Protein AF-A0A846T6T4-F1 (afdb_monomer_lite)

Sequence (245 aa):
MKTLHVELGDRRYPLYIGPGLLGHAELLRPHIPGRQVMIVSNTTVAPLYLDRARAALTGLRCEAVILPDGERYKTLDTLNDMFTALLNHRFDRNCTLIALGGGVIGDMAGFAAACYQRGVHFIQLPTTLLAQVDSSVGGKTAVNHPLGKNMIGAFYQPRCVVADTDTLDTLPDRELSAGLAEVIYPAENGETSRNVLAHLDEWVLQQAPDVVHLNCGLHDLKREFDSGSVAVPVDEYQANVRRIL

Structure (mmCIF, N/CA/C/O backbone):
data_AF-A0A846T6T4-F1
#
_entry.id   AF-A0A846T6T4-F1
#
loop_
_atom_site.group_PDB
_atom_site.id
_atom_site.type_symbol
_atom_site.label_atom_id
_atom_site.label_alt_id
_atom_site.label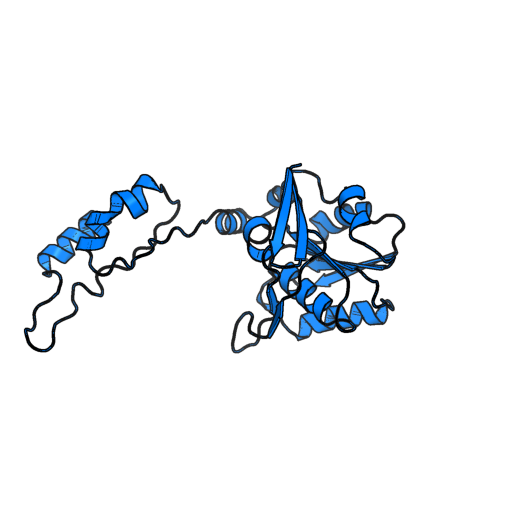_comp_id
_atom_site.label_asym_id
_atom_site.label_entity_id
_atom_site.label_seq_id
_atom_site.pdbx_PDB_ins_code
_atom_site.Cartn_x
_atom_site.Cartn_y
_atom_site.Cartn_z
_atom_site.occupancy
_atom_site.B_iso_or_equiv
_atom_site.auth_seq_id
_atom_site.auth_comp_id
_atom_site.auth_asym_id
_atom_site.auth_atom_id
_atom_site.pdbx_PDB_model_num
ATOM 1 N N . MET A 1 1 ? 12.094 8.197 14.415 1.00 88.19 1 MET A N 1
ATOM 2 C CA . MET A 1 1 ? 10.981 8.564 13.517 1.00 88.19 1 MET A CA 1
ATOM 3 C C . MET A 1 1 ? 11.274 9.914 12.872 1.00 88.19 1 MET A C 1
ATOM 5 O O . MET A 1 1 ? 11.601 10.852 13.589 1.00 88.19 1 MET A O 1
ATOM 9 N N . LYS A 1 2 ? 11.185 10.004 11.543 1.00 87.75 2 LYS A N 1
ATOM 10 C CA . LYS A 1 2 ? 11.184 11.244 10.755 1.00 87.75 2 LYS A CA 1
ATOM 11 C C . LYS A 1 2 ? 9.777 11.468 10.193 1.00 87.75 2 LYS A C 1
ATOM 13 O O . LYS A 1 2 ? 9.079 10.497 9.914 1.00 87.75 2 LYS A O 1
ATOM 18 N N . THR A 1 3 ? 9.390 12.724 9.998 1.00 91.19 3 THR A N 1
ATOM 19 C CA . THR A 1 3 ? 8.114 13.084 9.365 1.00 91.19 3 THR A CA 1
ATOM 20 C C . THR A 1 3 ? 8.390 13.979 8.170 1.00 91.19 3 THR A C 1
ATOM 22 O O . THR A 1 3 ? 8.975 15.050 8.323 1.00 91.19 3 THR A O 1
ATOM 25 N N . LEU A 1 4 ? 7.953 13.547 6.993 1.00 88.00 4 LEU A N 1
ATOM 26 C CA . LEU A 1 4 ? 7.925 14.346 5.774 1.00 88.00 4 LEU A CA 1
ATOM 27 C C . LEU A 1 4 ? 6.484 14.767 5.489 1.00 88.00 4 LEU A C 1
ATOM 29 O O . LEU A 1 4 ? 5.539 14.117 5.934 1.00 88.00 4 LEU A O 1
ATOM 33 N N . HIS A 1 5 ? 6.305 15.859 4.757 1.00 87.88 5 HIS A N 1
ATOM 34 C CA . HIS A 1 5 ? 4.995 16.247 4.248 1.00 87.88 5 HIS A CA 1
ATOM 35 C C . HIS A 1 5 ? 5.033 16.170 2.735 1.00 87.88 5 HIS A C 1
ATOM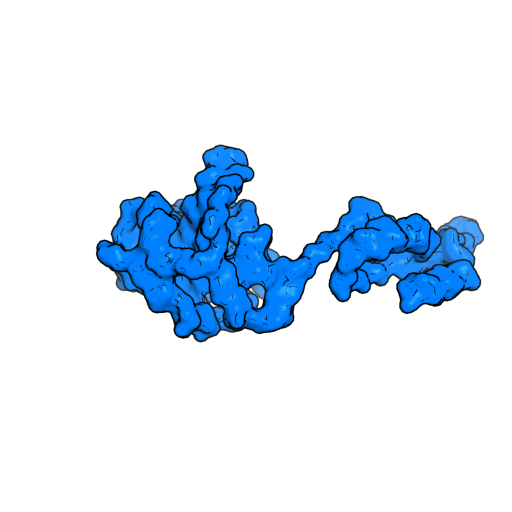 37 O O . HIS A 1 5 ? 5.875 16.804 2.106 1.00 87.88 5 HIS A O 1
ATOM 43 N N . VAL A 1 6 ? 4.129 15.377 2.174 1.00 85.56 6 VAL A N 1
ATOM 44 C CA . VAL A 1 6 ? 3.952 15.290 0.731 1.00 85.56 6 VAL A CA 1
ATOM 45 C C . VAL A 1 6 ? 2.989 16.396 0.325 1.00 85.56 6 VAL A C 1
ATOM 47 O O . VAL A 1 6 ? 1.880 16.475 0.858 1.00 85.56 6 VAL A O 1
ATOM 50 N N . GLU A 1 7 ? 3.426 17.253 -0.593 1.00 86.62 7 GLU A N 1
ATOM 51 C CA . GLU A 1 7 ? 2.650 18.373 -1.124 1.00 86.62 7 GLU A CA 1
ATOM 52 C C . GLU A 1 7 ? 2.301 18.084 -2.588 1.00 86.62 7 GLU A C 1
ATOM 54 O O . GLU A 1 7 ? 3.176 17.997 -3.446 1.00 86.62 7 GLU A O 1
ATOM 59 N N . LEU A 1 8 ? 1.011 17.885 -2.872 1.00 80.50 8 LEU A N 1
ATOM 60 C CA . LEU A 1 8 ? 0.491 17.590 -4.209 1.00 80.50 8 LEU A CA 1
ATOM 61 C C . LEU A 1 8 ? -0.637 18.574 -4.522 1.00 80.50 8 LEU A C 1
ATOM 63 O O . LEU A 1 8 ? -1.820 18.284 -4.312 1.00 80.50 8 LEU A O 1
ATOM 67 N N . GLY A 1 9 ? -0.251 19.764 -4.988 1.00 79.88 9 GLY A N 1
ATOM 68 C CA . GLY A 1 9 ? -1.173 20.883 -5.188 1.00 79.88 9 GLY A CA 1
ATOM 69 C C . GLY A 1 9 ? -1.853 21.269 -3.873 1.00 79.88 9 GLY A C 1
ATOM 70 O O . GLY A 1 9 ? -1.183 21.522 -2.877 1.00 79.88 9 GLY A O 1
ATOM 71 N N . ASP A 1 10 ? -3.186 21.244 -3.849 1.00 77.88 10 ASP A N 1
ATOM 72 C CA . ASP A 1 10 ? -3.981 21.641 -2.676 1.00 77.88 10 ASP A CA 1
ATOM 73 C C . ASP A 1 10 ? -4.051 20.570 -1.571 1.00 77.88 10 ASP A C 1
ATOM 75 O O . ASP A 1 10 ? -4.663 20.789 -0.522 1.00 77.88 10 ASP A O 1
ATOM 79 N N . ARG A 1 11 ? -3.481 19.375 -1.791 1.00 80.88 11 ARG A N 1
ATOM 80 C CA . ARG A 1 11 ? -3.517 18.274 -0.819 1.00 80.88 11 ARG A CA 1
ATOM 81 C C . ARG A 1 11 ? -2.152 18.074 -0.176 1.00 80.88 11 ARG A C 1
ATOM 83 O O . ARG A 1 11 ? -1.141 17.935 -0.858 1.00 80.88 11 ARG A O 1
ATOM 90 N N . ARG A 1 12 ? -2.162 17.987 1.155 1.00 90.75 12 ARG A N 1
ATOM 91 C CA . ARG A 1 12 ? -0.992 17.717 1.989 1.00 90.75 12 ARG A CA 1
ATOM 92 C C . ARG A 1 12 ? -1.282 16.567 2.942 1.00 90.75 12 ARG A C 1
ATOM 94 O O . ARG A 1 12 ? -2.314 16.579 3.614 1.00 90.75 12 ARG A O 1
ATOM 101 N N . TYR A 1 13 ? -0.362 15.614 3.039 1.00 93.38 13 TYR A N 1
ATOM 102 C CA . TYR A 1 13 ? -0.432 14.533 4.023 1.00 93.38 13 TYR A CA 1
ATOM 103 C C . TYR A 1 13 ? 0.951 14.216 4.610 1.00 93.38 13 TYR A C 1
ATOM 105 O O . TYR A 1 13 ? 1.968 14.427 3.943 1.00 93.38 13 TYR A O 1
ATOM 113 N N . PRO A 1 14 ? 1.023 13.748 5.869 1.00 95.25 14 PRO A N 1
ATOM 114 C CA . PRO A 1 14 ? 2.276 13.335 6.476 1.00 95.25 14 PRO A CA 1
ATOM 115 C C . PRO A 1 14 ? 2.690 11.928 6.027 1.00 95.25 14 PRO A C 1
ATOM 117 O O . PRO A 1 14 ? 1.864 11.016 5.922 1.00 95.25 14 PRO A O 1
ATOM 120 N N . LEU A 1 15 ? 3.993 11.768 5.829 1.00 93.19 15 LEU A N 1
ATOM 121 C CA . LEU A 1 15 ? 4.700 10.506 5.667 1.00 93.19 15 LEU A CA 1
ATOM 122 C C . LEU A 1 15 ? 5.598 10.312 6.896 1.00 93.19 15 LEU A C 1
ATOM 124 O O . LEU A 1 15 ? 6.556 11.060 7.101 1.00 93.19 15 LEU A O 1
ATOM 128 N N . TYR A 1 16 ? 5.266 9.330 7.727 1.00 95.00 16 TYR A N 1
ATOM 129 C CA . TYR A 1 16 ? 6.039 8.958 8.910 1.00 95.00 16 TYR A CA 1
ATOM 130 C C . TYR A 1 16 ? 6.990 7.817 8.555 1.00 95.00 16 TYR A C 1
ATOM 132 O O . TYR A 1 16 ? 6.549 6.816 8.001 1.00 95.00 16 TYR A O 1
ATOM 140 N N . ILE A 1 17 ? 8.278 7.963 8.870 1.00 90.19 17 ILE A N 1
ATOM 141 C CA . ILE A 1 17 ? 9.327 7.000 8.505 1.00 90.19 17 ILE A CA 1
ATOM 142 C C . ILE A 1 17 ? 10.150 6.637 9.738 1.00 90.19 17 ILE A C 1
ATOM 144 O O . ILE A 1 17 ? 10.624 7.513 10.473 1.00 90.19 17 ILE A O 1
ATOM 148 N N . GLY A 1 18 ? 10.368 5.349 9.966 1.00 89.00 18 GLY A N 1
ATOM 149 C CA . GLY A 1 18 ? 11.262 4.859 11.011 1.00 89.00 18 GLY A CA 1
ATOM 150 C C . GLY A 1 18 ? 10.883 3.471 11.511 1.00 89.00 18 GLY A C 1
ATOM 151 O O . GLY A 1 18 ? 9.916 2.905 11.019 1.00 89.00 18 GLY A O 1
ATOM 152 N N . PRO A 1 19 ? 11.624 2.939 12.489 1.00 93.69 19 PRO A N 1
ATOM 153 C CA . PRO A 1 19 ? 11.383 1.603 13.023 1.00 93.69 19 PRO A CA 1
ATOM 154 C C . PRO A 1 19 ? 10.205 1.575 14.005 1.00 93.69 19 PRO A C 1
ATOM 156 O O . PRO A 1 19 ? 9.949 2.563 14.705 1.00 93.69 19 PRO A O 1
ATOM 159 N N . GLY A 1 20 ? 9.519 0.435 14.069 1.00 94.19 20 GLY A N 1
ATOM 160 C CA . GLY A 1 20 ? 8.515 0.073 15.068 1.00 94.19 20 GLY A CA 1
ATOM 161 C C . GLY A 1 20 ? 7.151 0.755 14.945 1.00 94.19 20 GLY A C 1
ATOM 162 O O . GLY A 1 20 ? 6.342 0.628 15.858 1.00 94.19 20 GLY A O 1
ATOM 163 N N . LEU A 1 21 ? 6.865 1.479 13.861 1.00 95.25 21 LEU A N 1
ATOM 164 C CA . LEU A 1 21 ? 5.730 2.408 13.773 1.00 95.25 21 LEU A CA 1
ATOM 165 C C . LEU A 1 21 ? 4.332 1.769 13.659 1.00 95.25 21 LEU A C 1
ATOM 167 O O . LEU A 1 21 ? 3.356 2.420 14.033 1.00 95.25 21 LEU A O 1
ATOM 171 N N . LEU A 1 22 ? 4.182 0.533 13.165 1.00 94.12 22 LEU A N 1
ATOM 172 C CA . LEU A 1 22 ? 2.853 -0.047 12.875 1.00 94.12 22 LEU A CA 1
ATOM 173 C C . LEU A 1 22 ? 1.914 -0.128 14.094 1.00 94.12 22 LEU A C 1
ATOM 175 O O . LEU A 1 22 ? 0.696 -0.088 13.929 1.00 94.12 22 LEU A O 1
ATOM 179 N N . GLY A 1 23 ? 2.465 -0.253 15.305 1.00 90.62 23 GLY A N 1
ATOM 180 C CA . GLY A 1 23 ? 1.703 -0.379 16.555 1.00 90.62 23 GLY A CA 1
ATOM 181 C C . GLY A 1 23 ? 1.302 0.948 17.211 1.00 90.62 23 GLY A C 1
ATOM 182 O O . GLY A 1 23 ? 0.641 0.940 18.249 1.00 90.62 23 GLY A O 1
ATOM 183 N N . HIS A 1 24 ? 1.688 2.085 16.632 1.00 94.56 24 HIS A N 1
ATOM 184 C CA . HIS A 1 24 ? 1.547 3.400 17.254 1.00 94.56 24 HIS A CA 1
ATOM 185 C C . HIS A 1 24 ? 0.193 4.046 16.933 1.00 94.56 24 HIS A C 1
ATOM 187 O O . HIS A 1 24 ? -0.019 4.634 15.867 1.00 94.56 24 HIS A O 1
ATOM 193 N N . ALA A 1 25 ? -0.744 3.958 17.880 1.00 94.19 25 ALA A N 1
ATOM 194 C CA . ALA A 1 25 ? -2.094 4.507 17.742 1.00 94.19 25 ALA A CA 1
ATOM 195 C C . ALA A 1 25 ? -2.100 6.022 17.471 1.00 94.19 25 ALA A C 1
ATOM 197 O O . ALA A 1 25 ? -2.944 6.520 16.725 1.00 94.19 25 ALA A O 1
ATOM 198 N N . GLU A 1 26 ? -1.146 6.758 18.035 1.00 95.00 26 GLU A N 1
ATOM 199 C CA . GLU A 1 26 ? -0.975 8.198 17.860 1.00 95.00 26 GLU A CA 1
ATOM 200 C C . GLU A 1 26 ? -0.645 8.603 16.417 1.00 95.00 26 GLU A C 1
ATOM 202 O O . GLU A 1 26 ? -0.944 9.732 16.028 1.00 95.00 26 GLU A O 1
ATOM 207 N N . LEU A 1 27 ? -0.093 7.689 15.608 1.00 94.88 27 LEU A N 1
ATOM 208 C CA . LEU A 1 27 ? 0.205 7.939 14.195 1.00 94.88 27 LEU A CA 1
ATOM 209 C C . LEU A 1 27 ? -1.000 7.698 13.290 1.00 94.88 27 LEU A C 1
ATOM 211 O O . LEU A 1 27 ? -1.108 8.350 12.257 1.00 94.88 27 LEU A O 1
ATOM 215 N N . LEU A 1 28 ? -1.910 6.789 13.656 1.00 96.06 28 LEU A N 1
ATOM 216 C CA . LEU A 1 28 ? -3.072 6.438 12.827 1.00 96.06 28 LEU A CA 1
ATOM 217 C C . LEU A 1 28 ? -4.335 7.190 13.237 1.00 96.06 28 LEU A C 1
ATOM 219 O O . LEU A 1 28 ? -5.074 7.690 12.388 1.00 96.06 28 LEU A O 1
ATOM 223 N N . ARG A 1 29 ? -4.598 7.296 14.543 1.00 95.56 29 ARG A N 1
ATOM 224 C CA . ARG A 1 29 ? -5.858 7.820 15.082 1.00 95.56 29 ARG A CA 1
ATOM 225 C C . ARG A 1 29 ? -6.228 9.222 14.578 1.00 95.56 29 ARG A C 1
ATOM 227 O O . ARG A 1 29 ? -7.416 9.395 14.280 1.00 95.56 29 ARG A O 1
ATOM 234 N N . PRO A 1 30 ? -5.298 10.197 14.445 1.00 96.50 30 PRO A N 1
ATOM 235 C CA . PRO A 1 30 ? -5.616 11.532 13.922 1.00 96.50 30 PRO A CA 1
ATOM 236 C C . PRO A 1 30 ? -6.135 11.518 12.478 1.00 96.50 30 PRO A C 1
ATOM 238 O O . PRO A 1 30 ? -6.854 12.426 12.063 1.00 96.50 30 PRO A O 1
ATOM 241 N N . HIS A 1 31 ? -5.805 10.470 11.721 1.00 96.81 31 HIS A N 1
ATOM 242 C CA . HIS A 1 31 ? -6.154 10.318 10.309 1.00 96.81 31 HIS A CA 1
ATOM 243 C C . HIS A 1 31 ? -7.385 9.434 10.083 1.00 96.81 31 HIS A C 1
ATOM 245 O O . HIS A 1 31 ? -7.743 9.176 8.937 1.00 96.81 31 HIS A O 1
ATOM 251 N N . ILE A 1 32 ? -8.069 9.015 11.156 1.00 97.75 32 ILE A N 1
ATOM 252 C CA . ILE A 1 32 ? -9.285 8.187 11.120 1.00 97.75 32 ILE A CA 1
ATOM 253 C C . ILE A 1 32 ? -10.460 8.992 11.708 1.00 97.75 32 ILE A C 1
ATOM 255 O O . ILE A 1 32 ? -10.673 8.982 12.921 1.00 97.75 32 ILE A O 1
ATOM 259 N N . PRO A 1 33 ? -11.249 9.714 10.892 1.00 95.38 33 PRO A N 1
ATOM 260 C CA . PRO A 1 33 ? -12.374 10.507 11.400 1.00 95.38 33 PRO A CA 1
ATOM 261 C C . PRO A 1 33 ? -13.519 9.661 11.966 1.00 95.38 33 PRO A C 1
ATOM 263 O O . PRO A 1 33 ? -14.164 10.059 12.934 1.00 95.38 33 PRO A O 1
ATOM 266 N N . GLY A 1 34 ? -13.786 8.505 11.350 1.00 95.38 34 GLY A N 1
ATOM 267 C CA . GLY A 1 34 ? -14.864 7.599 11.736 1.00 95.38 34 GLY A CA 1
ATOM 268 C C . GLY A 1 34 ? -14.484 6.608 12.837 1.00 95.38 34 GLY A C 1
ATOM 269 O O . GLY A 1 34 ? -13.473 6.739 13.526 1.00 95.38 34 GLY A O 1
ATOM 270 N N . ARG A 1 35 ? -15.327 5.582 13.003 1.00 97.25 35 ARG A N 1
ATOM 271 C CA . ARG A 1 35 ? -15.104 4.475 13.955 1.00 97.25 35 ARG A CA 1
ATOM 272 C C . ARG A 1 35 ? -14.861 3.123 13.290 1.00 97.25 35 ARG A C 1
ATOM 274 O O . ARG A 1 35 ? -14.553 2.168 13.995 1.00 97.25 35 ARG A O 1
ATOM 281 N N . GLN A 1 36 ? -15.056 3.033 11.978 1.00 98.50 36 GLN A N 1
ATOM 282 C CA . GLN A 1 36 ? -14.982 1.795 11.208 1.00 98.50 36 GLN A CA 1
ATOM 283 C C . GLN A 1 36 ? -13.700 1.785 10.382 1.00 98.50 36 GLN A C 1
ATOM 285 O O . GLN A 1 36 ? -13.450 2.718 9.614 1.00 98.50 36 GLN A O 1
ATOM 290 N N . VAL A 1 37 ? -12.901 0.737 10.547 1.00 98.69 37 VAL A N 1
ATOM 291 C CA . VAL A 1 37 ? -11.625 0.560 9.858 1.00 98.69 37 VAL A CA 1
ATOM 292 C C . VAL A 1 37 ? -11.587 -0.812 9.203 1.00 98.69 37 VAL A C 1
ATOM 294 O O . VAL A 1 37 ? -11.895 -1.814 9.847 1.00 98.69 37 VAL A O 1
ATOM 297 N N . MET A 1 38 ? -11.238 -0.841 7.920 1.00 98.75 38 MET A N 1
ATOM 298 C CA . MET A 1 38 ? -11.009 -2.068 7.163 1.00 98.75 38 MET A CA 1
ATOM 299 C C . MET A 1 38 ? -9.524 -2.129 6.833 1.00 98.75 38 MET A C 1
ATOM 301 O O . MET A 1 38 ? -9.040 -1.303 6.057 1.00 98.75 38 MET A O 1
ATOM 305 N N . ILE A 1 39 ? -8.803 -3.085 7.418 1.00 98.81 39 ILE A N 1
ATOM 306 C CA . ILE A 1 39 ? -7.431 -3.376 7.000 1.00 98.81 39 ILE A CA 1
ATOM 307 C C . ILE A 1 39 ? -7.486 -4.300 5.787 1.00 98.81 39 ILE A C 1
ATOM 309 O O . ILE A 1 39 ? -8.127 -5.347 5.810 1.00 98.81 39 ILE A O 1
ATOM 313 N N . VAL A 1 40 ? -6.795 -3.918 4.725 1.00 98.81 40 VAL A N 1
ATOM 314 C CA . VAL A 1 40 ? -6.634 -4.711 3.510 1.00 98.81 40 VAL A CA 1
ATOM 315 C C . VAL A 1 40 ? -5.198 -5.199 3.491 1.00 98.81 40 VAL A C 1
ATOM 317 O O . VAL A 1 40 ? -4.275 -4.390 3.564 1.00 98.81 40 VAL A O 1
ATOM 320 N N . SER A 1 41 ? -5.002 -6.508 3.404 1.00 98.81 41 SER A N 1
ATOM 321 C CA . SER A 1 41 ? -3.672 -7.109 3.310 1.00 98.81 41 SER A CA 1
ATOM 322 C C . SER A 1 41 ? -3.710 -8.344 2.414 1.00 98.81 41 SER A C 1
ATOM 324 O O . SER A 1 41 ? -4.760 -8.672 1.859 1.00 98.81 41 SER A O 1
ATOM 326 N N . ASN A 1 42 ? -2.578 -9.024 2.246 1.00 98.69 42 ASN A N 1
ATOM 327 C CA . ASN A 1 42 ? -2.510 -10.282 1.511 1.00 98.69 42 ASN A CA 1
ATOM 328 C C . ASN A 1 42 ? -2.145 -11.462 2.423 1.00 98.69 42 ASN A C 1
ATOM 330 O O . ASN A 1 42 ? -1.795 -11.292 3.593 1.00 98.69 42 ASN A O 1
ATOM 334 N N . THR A 1 43 ? -2.209 -12.670 1.870 1.00 98.62 43 THR A N 1
ATOM 335 C CA . THR A 1 43 ? -1.883 -13.924 2.565 1.00 98.62 43 THR A CA 1
ATOM 336 C C . THR A 1 43 ? -0.453 -13.998 3.113 1.00 98.62 43 THR A C 1
ATOM 338 O O . THR A 1 43 ? -0.208 -14.799 4.009 1.00 98.62 43 THR A O 1
ATOM 341 N N . THR A 1 44 ? 0.475 -13.182 2.606 1.00 98.38 44 THR A N 1
ATOM 342 C CA . THR A 1 44 ? 1.897 -13.177 2.999 1.00 98.38 44 THR A CA 1
ATOM 343 C C . THR A 1 44 ? 2.176 -12.173 4.119 1.00 98.38 44 THR A C 1
ATOM 345 O O . THR A 1 44 ? 2.840 -12.491 5.098 1.00 98.38 44 THR A O 1
ATOM 348 N N . VAL A 1 45 ? 1.637 -10.960 4.000 1.00 98.56 45 VAL A N 1
ATOM 349 C CA . VAL A 1 45 ? 1.872 -9.827 4.906 1.00 98.56 45 VAL A CA 1
ATOM 350 C C . VAL A 1 45 ? 0.998 -9.926 6.156 1.00 98.56 45 VAL A C 1
ATOM 352 O O . VAL A 1 45 ? 1.439 -9.567 7.250 1.00 98.56 45 VAL A O 1
ATOM 355 N N . ALA A 1 46 ? -0.233 -10.433 6.031 1.00 98.62 46 ALA A N 1
ATOM 356 C CA . ALA A 1 46 ? -1.171 -10.461 7.148 1.00 98.62 46 ALA A CA 1
ATOM 357 C C . ALA A 1 46 ? -0.663 -11.262 8.363 1.00 98.62 46 ALA A C 1
ATOM 359 O O . ALA A 1 46 ? -0.701 -10.707 9.462 1.00 98.62 46 ALA A O 1
ATOM 360 N N . PRO A 1 47 ? -0.121 -12.491 8.216 1.00 98.56 47 PRO A N 1
ATOM 361 C CA . PRO A 1 47 ? 0.414 -13.245 9.353 1.00 98.56 47 PRO A CA 1
ATOM 362 C C . PRO A 1 47 ? 1.590 -12.560 10.063 1.00 98.56 47 PRO A C 1
ATOM 364 O O . PRO A 1 47 ? 1.862 -12.865 11.219 1.00 98.56 47 PRO A O 1
ATOM 367 N N . LEU A 1 48 ? 2.294 -11.652 9.380 1.00 98.38 48 LEU A N 1
ATOM 368 C CA . LEU A 1 48 ? 3.476 -10.970 9.906 1.00 98.38 48 LEU A CA 1
ATOM 369 C C . LEU A 1 48 ? 3.109 -9.702 10.686 1.00 98.38 48 LEU A C 1
ATOM 371 O O . LEU A 1 48 ? 3.695 -9.416 11.731 1.00 98.38 48 LEU A O 1
ATOM 375 N N . TYR A 1 49 ? 2.149 -8.927 10.171 1.00 98.56 49 TYR A N 1
ATOM 376 C CA . TYR A 1 49 ? 1.976 -7.532 10.587 1.00 98.56 49 TYR A CA 1
ATOM 377 C C . TYR A 1 49 ? 0.543 -7.123 10.935 1.00 98.56 49 TYR A C 1
ATOM 379 O O . TYR A 1 49 ? 0.358 -6.058 11.531 1.00 98.56 49 TYR A O 1
ATOM 387 N N . LEU A 1 50 ? -0.472 -7.933 10.607 1.00 98.44 50 LEU A N 1
ATOM 388 C CA . LEU A 1 50 ? -1.874 -7.551 10.812 1.00 98.44 50 LEU A CA 1
ATOM 389 C C . LEU A 1 50 ? -2.187 -7.279 12.283 1.00 98.44 50 LEU A C 1
ATOM 391 O O . LEU A 1 50 ? -2.785 -6.252 12.597 1.00 98.44 50 LEU A O 1
ATOM 395 N N . ASP A 1 51 ? -1.759 -8.164 13.182 1.00 97.69 51 ASP A N 1
ATOM 396 C CA . ASP A 1 51 ? -2.030 -8.018 14.615 1.00 97.69 51 ASP A CA 1
ATOM 397 C C . ASP A 1 51 ? -1.349 -6.773 15.195 1.00 97.69 51 ASP A C 1
ATOM 399 O O . ASP A 1 51 ? -1.949 -6.045 15.990 1.00 97.69 51 ASP A O 1
ATOM 403 N N . ARG A 1 52 ? -0.131 -6.465 14.728 1.00 97.00 52 ARG A N 1
ATOM 404 C CA . ARG A 1 52 ? 0.600 -5.251 15.114 1.00 97.00 52 ARG A CA 1
ATOM 405 C C . ARG A 1 52 ? -0.141 -3.991 14.662 1.00 97.00 52 ARG A C 1
ATOM 407 O O . ARG A 1 52 ? -0.359 -3.098 15.475 1.00 97.00 52 ARG A O 1
ATOM 414 N N . ALA A 1 53 ? -0.582 -3.942 13.404 1.00 97.44 53 ALA A N 1
ATOM 415 C CA . ALA A 1 53 ? -1.369 -2.822 12.886 1.00 97.44 53 ALA A CA 1
ATOM 416 C C . ALA A 1 53 ? -2.729 -2.693 13.599 1.00 97.44 53 ALA A C 1
ATOM 418 O O . ALA A 1 53 ? -3.188 -1.589 13.890 1.00 97.44 53 ALA A O 1
ATOM 419 N N . ARG A 1 54 ? -3.372 -3.818 13.935 1.00 97.19 54 ARG A N 1
ATOM 420 C CA . ARG A 1 54 ? -4.657 -3.838 14.645 1.00 97.19 54 ARG A CA 1
ATOM 421 C C . ARG A 1 54 ? -4.544 -3.310 16.075 1.00 97.19 54 ARG A C 1
ATOM 423 O O . ARG A 1 54 ? -5.474 -2.651 16.540 1.00 97.19 54 ARG A O 1
ATOM 430 N N . ALA A 1 55 ? -3.418 -3.538 16.752 1.00 95.56 55 ALA A N 1
ATOM 431 C CA . ALA A 1 55 ? -3.172 -3.017 18.099 1.00 95.56 55 ALA A CA 1
ATOM 432 C C . ALA A 1 55 ? -3.243 -1.475 18.157 1.00 95.56 55 ALA A C 1
ATOM 434 O O . ALA A 1 55 ? -3.792 -0.913 19.110 1.00 95.56 55 ALA A O 1
ATOM 435 N N . ALA A 1 56 ? -2.807 -0.786 17.096 1.00 95.12 56 ALA A N 1
ATOM 436 C CA . ALA A 1 56 ? -2.886 0.674 16.973 1.00 95.12 56 ALA A CA 1
ATOM 437 C C . ALA A 1 56 ? -4.328 1.213 16.826 1.00 95.12 56 ALA A C 1
ATOM 439 O O . ALA A 1 56 ? -4.564 2.418 16.912 1.00 95.12 56 ALA A O 1
ATOM 440 N N . LEU A 1 57 ? -5.312 0.335 16.605 1.00 96.75 57 LEU A N 1
ATOM 441 C CA . LEU A 1 57 ? -6.706 0.684 16.306 1.00 96.75 57 LEU A CA 1
ATOM 442 C C . LEU A 1 57 ? -7.666 0.332 17.450 1.00 96.75 57 LEU A C 1
ATOM 444 O O . LEU A 1 57 ? -8.884 0.272 17.257 1.00 96.75 57 LEU A O 1
ATOM 448 N N . THR A 1 58 ? -7.130 0.094 18.647 1.00 93.56 58 THR A N 1
ATOM 449 C CA . THR A 1 58 ? -7.919 -0.267 19.829 1.00 93.56 58 THR A CA 1
ATOM 450 C C . THR A 1 58 ? -9.033 0.760 20.086 1.00 93.56 58 THR A C 1
ATOM 452 O O . THR A 1 58 ? -8.822 1.971 20.041 1.00 93.56 58 THR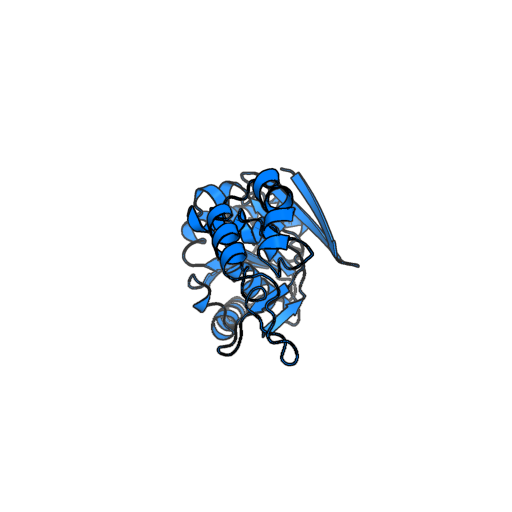 A O 1
ATOM 455 N N . GLY A 1 59 ? -10.255 0.279 20.331 1.00 94.38 59 GLY A N 1
ATOM 456 C CA . GLY A 1 59 ? -11.441 1.125 20.526 1.00 94.38 59 GLY A CA 1
ATOM 457 C C . GLY A 1 59 ? -12.167 1.538 19.236 1.00 94.38 59 GLY A C 1
ATOM 458 O O . GLY A 1 59 ? -13.241 2.144 19.314 1.00 94.38 59 GLY A O 1
ATOM 459 N N . LEU A 1 60 ? -11.637 1.183 18.062 1.00 97.50 60 LEU A N 1
ATOM 460 C CA . LEU A 1 60 ? -12.329 1.262 16.774 1.00 97.50 60 LEU A CA 1
ATOM 461 C C . LEU A 1 60 ? -12.923 -0.103 16.403 1.00 97.50 60 LEU A C 1
ATOM 463 O O . LEU A 1 60 ? -12.463 -1.153 16.851 1.00 97.50 60 LEU A O 1
ATOM 467 N N . ARG A 1 61 ? -13.950 -0.100 15.550 1.00 97.94 61 ARG A N 1
ATOM 468 C CA . ARG A 1 61 ? -14.442 -1.320 14.910 1.00 97.94 61 ARG A CA 1
ATOM 469 C C . ARG A 1 61 ? -13.509 -1.647 13.747 1.00 97.94 61 ARG A C 1
ATOM 471 O O . ARG A 1 61 ? -13.618 -1.031 12.690 1.00 97.94 61 ARG A O 1
ATOM 478 N N . CYS A 1 62 ? -12.597 -2.588 13.971 1.00 98.06 62 CYS A N 1
ATOM 479 C CA . CYS A 1 62 ? -11.593 -2.997 12.996 1.00 98.06 62 CYS A CA 1
ATOM 480 C C . CYS A 1 62 ? -11.892 -4.395 12.447 1.00 98.06 62 CYS A C 1
ATOM 482 O O . CYS A 1 62 ? -11.837 -5.377 13.196 1.00 98.06 62 CYS A O 1
ATOM 484 N N . GLU A 1 63 ? -12.143 -4.458 11.143 1.00 98.56 63 GLU A N 1
ATOM 485 C CA . GLU A 1 63 ? -12.239 -5.687 10.349 1.00 98.56 63 GLU A CA 1
ATOM 486 C C . GLU A 1 63 ? -11.020 -5.796 9.425 1.00 98.56 63 GLU A C 1
ATOM 488 O O . GLU A 1 63 ? -10.290 -4.816 9.234 1.00 98.56 63 GLU A O 1
ATOM 493 N N . ALA A 1 64 ? -10.798 -6.975 8.847 1.00 98.50 64 ALA A N 1
ATOM 494 C CA . ALA A 1 64 ? -9.748 -7.185 7.861 1.00 98.50 64 ALA A CA 1
ATOM 495 C C . ALA A 1 64 ? -10.250 -8.017 6.677 1.00 98.50 64 ALA A C 1
ATOM 497 O O . ALA A 1 64 ? -11.039 -8.944 6.855 1.00 98.50 64 ALA A O 1
ATOM 498 N N . VAL A 1 65 ? -9.748 -7.708 5.484 1.00 98.56 65 VAL A N 1
ATOM 499 C CA . VAL A 1 65 ? -9.909 -8.523 4.277 1.00 98.56 65 VAL A CA 1
ATOM 500 C C . VAL A 1 65 ? -8.530 -8.969 3.799 1.00 98.56 65 VAL A C 1
ATOM 502 O O . VAL A 1 65 ? -7.624 -8.150 3.623 1.00 98.56 65 VAL A O 1
ATOM 505 N N . ILE A 1 66 ? -8.362 -10.284 3.646 1.00 98.69 66 ILE A N 1
ATOM 506 C CA . ILE A 1 66 ? -7.096 -10.908 3.253 1.00 98.69 66 ILE A CA 1
ATOM 507 C C . ILE A 1 66 ? -7.220 -11.387 1.814 1.00 98.69 66 ILE A C 1
ATOM 509 O O . ILE A 1 66 ? -8.004 -12.286 1.518 1.00 98.69 66 ILE A O 1
ATOM 513 N N . LEU A 1 67 ? -6.448 -10.770 0.930 1.00 98.56 67 LEU A N 1
ATOM 514 C CA . LEU A 1 67 ? -6.429 -11.071 -0.495 1.00 98.56 67 LEU A CA 1
ATOM 515 C C . LEU A 1 67 ? -5.321 -12.085 -0.824 1.00 98.56 67 LEU A C 1
ATOM 517 O O . LEU A 1 67 ? -4.331 -12.183 -0.096 1.00 98.56 67 LEU A O 1
ATOM 521 N N . PRO A 1 68 ? -5.429 -12.838 -1.925 1.00 98.25 68 PRO A N 1
ATOM 522 C CA . PRO A 1 68 ? -4.316 -13.648 -2.403 1.00 98.25 68 PRO A CA 1
ATOM 523 C C . PRO A 1 68 ? -3.111 -12.772 -2.780 1.00 98.25 68 PRO A C 1
ATOM 525 O O . PRO A 1 68 ? -3.273 -11.676 -3.317 1.00 98.25 68 PRO A O 1
ATOM 528 N N . ASP A 1 69 ? -1.898 -13.252 -2.510 1.00 97.56 69 ASP A N 1
ATOM 529 C CA . ASP A 1 69 ? -0.676 -12.502 -2.811 1.00 97.56 69 ASP A CA 1
ATOM 530 C C . ASP A 1 69 ? -0.237 -12.605 -4.287 1.00 97.56 69 ASP A C 1
ATOM 532 O O . ASP A 1 69 ? -0.269 -13.680 -4.893 1.00 97.56 69 ASP A O 1
ATOM 536 N N . GLY A 1 70 ? 0.208 -11.481 -4.856 1.00 93.88 70 GLY A N 1
ATOM 537 C CA . GLY A 1 70 ? 0.809 -11.380 -6.188 1.00 93.88 70 GLY A CA 1
ATOM 538 C C . GLY A 1 70 ? 0.080 -10.464 -7.182 1.00 93.88 70 GLY A C 1
ATOM 539 O O . GLY A 1 70 ? -1.141 -10.330 -7.179 1.00 93.88 70 GLY A O 1
ATOM 540 N N . GLU A 1 71 ? 0.846 -9.896 -8.121 1.00 95.75 71 GLU A N 1
ATOM 541 C CA . GLU A 1 71 ? 0.379 -8.957 -9.164 1.00 95.75 71 GLU A CA 1
ATOM 542 C C . GLU A 1 71 ? -0.774 -9.510 -10.023 1.00 95.75 71 GLU A C 1
ATOM 544 O O . GLU A 1 71 ? -1.629 -8.758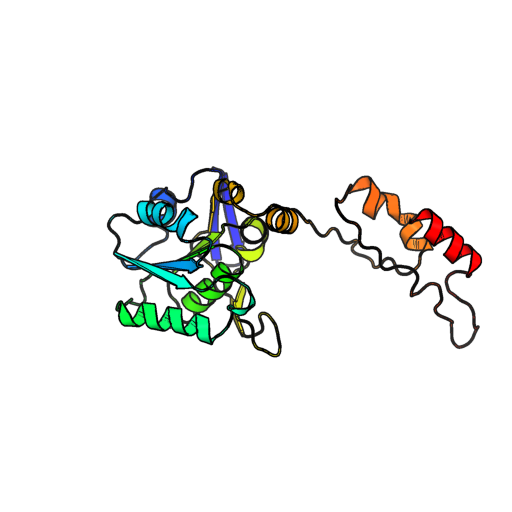 -10.488 1.00 95.75 71 GLU A O 1
ATOM 549 N N . ARG A 1 72 ? -0.847 -10.835 -10.214 1.00 96.50 72 ARG A N 1
ATOM 550 C CA . ARG A 1 72 ? -1.932 -11.482 -10.977 1.00 96.50 72 ARG A CA 1
ATOM 551 C C . ARG A 1 72 ? -3.315 -11.278 -10.356 1.00 96.50 72 ARG A C 1
ATOM 553 O O . ARG A 1 72 ? -4.310 -11.393 -11.060 1.00 96.50 72 ARG A O 1
ATOM 560 N N . TYR A 1 73 ? -3.372 -10.995 -9.055 1.00 97.88 73 TYR A N 1
ATOM 561 C CA . TYR A 1 73 ? -4.612 -10.732 -8.333 1.00 97.88 73 TYR A CA 1
ATOM 562 C C . TYR A 1 73 ? -4.984 -9.253 -8.329 1.00 97.88 73 TYR A C 1
ATOM 564 O O . TYR A 1 73 ? -6.053 -8.907 -7.840 1.00 97.88 73 TYR A O 1
ATOM 572 N N . LYS A 1 74 ? -4.159 -8.383 -8.917 1.00 97.94 74 LYS A N 1
ATOM 573 C CA . LYS A 1 74 ? -4.438 -6.958 -9.070 1.00 97.94 74 LYS A CA 1
ATOM 574 C C . LYS A 1 74 ? -5.482 -6.711 -10.161 1.00 97.94 74 LYS A C 1
ATOM 576 O O . LYS A 1 74 ? -5.166 -6.204 -11.233 1.00 97.94 74 LYS A O 1
ATOM 581 N N . THR A 1 75 ? -6.723 -7.117 -9.912 1.00 98.50 75 THR A N 1
ATOM 582 C CA . THR A 1 75 ? -7.819 -7.160 -10.894 1.00 98.50 75 THR A CA 1
ATOM 583 C C . THR A 1 75 ? -9.095 -6.531 -10.335 1.00 98.50 75 THR A C 1
ATOM 585 O O . THR A 1 75 ? -9.222 -6.336 -9.126 1.00 98.50 75 THR A O 1
ATOM 588 N N . LEU A 1 76 ? -10.060 -6.227 -11.211 1.00 98.44 76 LEU A N 1
ATOM 589 C CA . LEU A 1 76 ? -11.386 -5.755 -10.794 1.00 98.44 76 LEU A CA 1
ATOM 590 C C . LEU A 1 76 ? -12.165 -6.795 -9.975 1.00 98.44 76 LEU A C 1
ATOM 592 O O . LEU A 1 76 ? -12.937 -6.407 -9.102 1.00 98.44 76 LEU A O 1
ATOM 596 N N . ASP A 1 77 ? -11.947 -8.088 -10.215 1.00 98.25 77 ASP A N 1
ATOM 597 C CA . ASP A 1 77 ? -12.638 -9.151 -9.480 1.00 98.25 77 ASP A CA 1
ATOM 598 C C . ASP A 1 77 ? -12.189 -9.172 -8.014 1.00 98.25 77 ASP A C 1
ATOM 600 O O . ASP A 1 77 ? -13.014 -9.059 -7.110 1.00 98.25 77 ASP A O 1
ATOM 604 N N . THR A 1 78 ? -10.875 -9.173 -7.769 1.00 98.00 78 THR A N 1
ATOM 605 C CA . THR A 1 78 ? -10.317 -9.080 -6.409 1.00 98.00 78 THR A CA 1
ATOM 606 C C . THR A 1 78 ? -10.710 -7.767 -5.721 1.00 98.00 78 THR A C 1
ATOM 608 O O . THR A 1 78 ? -10.973 -7.734 -4.520 1.00 98.00 78 THR A O 1
ATOM 611 N N . LEU A 1 79 ? -10.781 -6.661 -6.473 1.00 98.00 79 LEU A N 1
ATOM 612 C CA . LEU A 1 79 ? -11.274 -5.382 -5.953 1.00 98.00 79 LEU A CA 1
ATOM 613 C C . LEU A 1 79 ? -12.732 -5.498 -5.471 1.00 98.00 79 LEU A C 1
ATOM 615 O O . LEU A 1 79 ? -13.097 -4.938 -4.437 1.00 98.00 79 LEU A O 1
ATOM 619 N N . ASN A 1 80 ? -13.569 -6.246 -6.194 1.00 98.50 80 ASN A N 1
ATOM 620 C CA . ASN A 1 80 ? -14.964 -6.464 -5.831 1.00 98.50 80 ASN A CA 1
ATOM 621 C C . ASN A 1 80 ? -15.128 -7.291 -4.544 1.00 98.50 80 ASN A C 1
ATOM 623 O O . ASN A 1 80 ? -16.071 -7.051 -3.783 1.00 98.50 80 ASN A O 1
ATOM 627 N N . ASP A 1 81 ? -14.194 -8.192 -4.233 1.00 98.25 81 ASP A N 1
ATOM 628 C CA . ASP A 1 81 ? -14.178 -8.900 -2.944 1.00 98.25 81 ASP A CA 1
ATOM 629 C C . ASP A 1 81 ? -14.042 -7.918 -1.770 1.00 98.25 81 ASP A C 1
ATOM 631 O O . ASP A 1 81 ? -14.706 -8.063 -0.739 1.00 98.25 81 ASP A O 1
ATOM 635 N N . MET A 1 82 ? -13.260 -6.847 -1.949 1.00 98.25 82 MET A N 1
ATOM 636 C CA . MET A 1 82 ? -13.127 -5.784 -0.949 1.00 98.25 82 MET A CA 1
ATOM 637 C C . MET A 1 82 ? -14.443 -5.027 -0.746 1.00 98.25 82 MET A C 1
ATOM 639 O O . MET A 1 82 ? -14.839 -4.768 0.393 1.00 98.25 82 MET A O 1
ATOM 643 N N . PHE A 1 83 ? -15.156 -4.694 -1.828 1.00 98.75 83 PHE A N 1
ATOM 644 C CA . PHE A 1 83 ? -16.476 -4.058 -1.732 1.00 98.75 83 PHE A CA 1
ATOM 645 C C . PHE A 1 83 ? -17.500 -4.974 -1.066 1.00 98.75 83 PHE A C 1
ATOM 647 O O . PHE A 1 83 ? -18.274 -4.522 -0.221 1.00 98.75 83 PHE A O 1
ATOM 654 N N . THR A 1 84 ? -17.467 -6.263 -1.395 1.00 98.75 84 THR A N 1
ATOM 655 C CA . THR A 1 84 ? -18.323 -7.281 -0.783 1.00 98.75 84 THR A CA 1
ATOM 656 C C . THR A 1 84 ? -18.081 -7.357 0.724 1.00 98.75 84 THR A C 1
ATOM 658 O O . THR A 1 84 ? -19.037 -7.315 1.499 1.00 98.75 84 THR A O 1
ATOM 661 N N . ALA A 1 85 ? -16.818 -7.370 1.165 1.00 98.62 85 ALA A N 1
ATOM 662 C CA . ALA A 1 85 ? -16.470 -7.330 2.584 1.00 98.62 85 ALA A CA 1
ATOM 663 C C . ALA A 1 85 ? -16.990 -6.050 3.267 1.00 98.62 85 ALA A C 1
ATOM 665 O O . ALA A 1 85 ? -17.671 -6.120 4.292 1.00 98.62 85 ALA A O 1
ATOM 666 N N . LEU A 1 86 ? -16.751 -4.874 2.681 1.00 98.69 86 LEU A N 1
ATOM 667 C CA . LEU A 1 86 ? -17.237 -3.599 3.226 1.00 98.69 86 LEU A CA 1
ATOM 668 C C . LEU A 1 86 ? -18.766 -3.580 3.394 1.00 98.69 86 LEU A C 1
ATOM 670 O O . LEU A 1 86 ? -19.270 -3.187 4.451 1.00 98.69 86 LEU A O 1
ATOM 674 N N . LEU A 1 87 ? -19.508 -4.048 2.387 1.00 98.62 87 LEU A N 1
ATOM 675 C CA . LEU A 1 87 ? -20.972 -4.099 2.412 1.00 98.62 87 LEU A CA 1
ATOM 676 C C . LEU A 1 87 ? -21.502 -5.119 3.426 1.00 98.62 87 LEU A C 1
ATOM 678 O O . LEU A 1 87 ? -22.399 -4.788 4.205 1.00 98.62 87 LEU A O 1
ATOM 682 N N . ASN A 1 88 ? -20.918 -6.320 3.480 1.00 98.56 88 ASN A N 1
ATOM 683 C CA . ASN A 1 88 ? -21.306 -7.367 4.431 1.00 98.56 88 ASN A CA 1
ATOM 684 C C . ASN A 1 88 ? -21.129 -6.910 5.882 1.00 98.56 88 ASN A C 1
ATOM 686 O O . ASN A 1 88 ? -22.006 -7.122 6.722 1.00 98.56 88 ASN A O 1
ATOM 690 N N . HIS A 1 89 ? -20.035 -6.203 6.171 1.00 98.19 89 HIS A N 1
ATOM 691 C CA . HIS A 1 89 ? -19.786 -5.631 7.491 1.00 98.19 89 HIS A CA 1
ATOM 692 C C . HIS A 1 89 ? -20.506 -4.287 7.719 1.00 98.19 89 HIS A C 1
ATOM 694 O O . HIS A 1 89 ? -20.393 -3.717 8.809 1.00 98.19 89 HIS A O 1
ATOM 700 N N . ARG A 1 90 ? -21.300 -3.796 6.758 1.00 98.06 90 ARG A N 1
ATOM 701 C CA . ARG A 1 90 ? -22.080 -2.546 6.839 1.00 98.06 90 ARG A CA 1
ATOM 702 C C . ARG A 1 90 ? -21.211 -1.315 7.117 1.00 98.06 90 ARG A C 1
ATOM 704 O O . ARG A 1 90 ? -21.493 -0.538 8.033 1.00 98.06 90 ARG A O 1
ATOM 711 N N . PHE A 1 91 ? -20.133 -1.166 6.354 1.00 98.62 91 PHE A N 1
ATOM 712 C CA . PHE A 1 91 ? -19.269 0.008 6.425 1.00 98.62 91 PHE A CA 1
ATOM 713 C C . PHE A 1 91 ? -19.956 1.228 5.798 1.00 98.62 91 PHE A C 1
ATOM 715 O O . PHE A 1 91 ? -20.504 1.136 4.699 1.00 98.62 91 PHE A O 1
ATOM 722 N N . ASP A 1 92 ? -19.933 2.371 6.479 1.00 97.75 92 ASP A N 1
ATOM 723 C CA . ASP A 1 92 ? -20.482 3.637 5.983 1.00 97.75 92 ASP A CA 1
ATOM 724 C C . ASP A 1 92 ? -19.415 4.515 5.299 1.00 97.75 92 ASP A C 1
ATOM 726 O O . ASP A 1 92 ? -18.231 4.182 5.267 1.00 97.75 92 ASP A O 1
ATOM 730 N N . ARG A 1 93 ? -19.829 5.657 4.737 1.00 97.69 93 ARG A N 1
ATOM 731 C CA . ARG A 1 93 ? -18.933 6.591 4.028 1.00 97.69 93 ARG A CA 1
ATOM 732 C C . ARG A 1 93 ? -17.835 7.233 4.891 1.00 97.69 93 ARG A C 1
ATOM 734 O O . ARG A 1 93 ? -16.899 7.803 4.345 1.00 97.69 93 ARG A O 1
ATOM 741 N N . ASN A 1 94 ? -17.957 7.200 6.218 1.00 97.62 94 ASN A N 1
ATOM 742 C CA . ASN A 1 94 ? -16.951 7.741 7.134 1.00 97.62 94 ASN A CA 1
ATOM 743 C C . ASN A 1 94 ? -15.912 6.678 7.531 1.00 97.62 94 ASN A C 1
ATOM 745 O O . ASN A 1 94 ? -15.057 6.945 8.384 1.00 97.62 94 ASN A O 1
ATOM 749 N N . CYS A 1 95 ? -15.973 5.470 6.960 1.00 98.50 95 CYS A N 1
ATOM 750 C CA . CYS A 1 95 ? -14.980 4.442 7.223 1.00 98.50 95 CYS A CA 1
ATOM 751 C C . CYS A 1 95 ? -13.590 4.823 6.698 1.00 98.50 95 CYS A C 1
ATOM 753 O O . CYS A 1 95 ? -13.427 5.705 5.851 1.00 98.50 95 CYS A O 1
ATOM 755 N N . THR A 1 96 ? -12.570 4.133 7.205 1.00 98.81 96 THR A N 1
ATOM 756 C CA . THR A 1 96 ? -11.193 4.248 6.712 1.00 98.81 96 THR A CA 1
ATOM 757 C C . THR A 1 96 ? -10.696 2.897 6.215 1.00 98.81 96 THR A C 1
ATOM 759 O O . THR A 1 96 ? -10.758 1.909 6.945 1.00 98.81 96 THR A O 1
ATOM 762 N N . LEU A 1 97 ? -10.202 2.856 4.980 1.00 98.81 97 LEU A N 1
ATOM 763 C CA . LEU A 1 97 ? -9.447 1.725 4.450 1.00 98.81 97 LEU A CA 1
ATOM 764 C C . LEU A 1 97 ? -7.967 1.927 4.768 1.00 98.81 97 LEU A C 1
ATOM 766 O O . LEU A 1 97 ? -7.420 3.009 4.551 1.00 98.81 97 LEU A O 1
ATOM 770 N N . ILE A 1 98 ? -7.327 0.879 5.271 1.00 98.75 98 ILE A N 1
ATOM 771 C CA . ILE A 1 98 ? -5.894 0.853 5.550 1.00 98.75 98 ILE A CA 1
ATOM 772 C C . ILE A 1 98 ? -5.256 -0.207 4.657 1.00 98.75 98 ILE A C 1
ATOM 774 O O . ILE A 1 98 ? -5.568 -1.387 4.789 1.00 98.75 98 ILE A O 1
ATOM 778 N N . ALA A 1 99 ? -4.364 0.207 3.760 1.00 98.62 99 ALA A N 1
ATOM 779 C CA . ALA A 1 99 ? -3.547 -0.705 2.966 1.00 98.62 99 ALA A CA 1
ATOM 780 C C . ALA A 1 99 ? -2.338 -1.168 3.782 1.00 98.62 99 ALA A C 1
ATOM 782 O O . ALA A 1 99 ? -1.446 -0.365 4.034 1.00 98.62 99 ALA A O 1
ATOM 783 N N . LEU A 1 100 ? -2.289 -2.442 4.169 1.00 98.69 100 LEU A N 1
ATOM 784 C CA . LEU A 1 100 ? -1.137 -3.064 4.823 1.00 98.69 100 LEU A CA 1
ATOM 785 C C . LEU A 1 100 ? -0.483 -4.059 3.860 1.00 98.69 100 LEU A C 1
ATOM 787 O O . LEU A 1 100 ? -0.943 -5.195 3.724 1.00 98.69 100 LEU A O 1
ATOM 791 N N . GLY A 1 101 ? 0.577 -3.633 3.177 1.00 98.19 101 GLY A N 1
ATOM 792 C CA . GLY A 1 101 ? 1.286 -4.465 2.204 1.00 98.19 101 GLY A CA 1
ATOM 793 C C . GLY A 1 101 ? 2.182 -3.673 1.255 1.00 98.19 101 GLY A C 1
ATOM 794 O O . GLY A 1 101 ? 2.451 -2.496 1.473 1.00 98.19 101 GLY A O 1
ATOM 795 N N . GLY A 1 102 ? 2.644 -4.324 0.185 1.00 96.06 102 GLY A N 1
ATOM 796 C CA . GLY A 1 102 ? 3.394 -3.673 -0.895 1.00 96.06 102 GLY A CA 1
ATOM 797 C C . GLY A 1 102 ? 2.514 -2.882 -1.871 1.00 96.06 102 GLY A C 1
ATOM 798 O O . GLY A 1 102 ? 1.313 -2.701 -1.651 1.00 96.06 102 GLY A O 1
ATOM 799 N N . GLY A 1 103 ? 3.101 -2.460 -2.996 1.00 94.75 103 GLY A N 1
ATOM 800 C CA . GLY A 1 103 ? 2.438 -1.607 -3.994 1.00 94.75 103 GLY A CA 1
ATOM 801 C C . GLY A 1 103 ? 1.133 -2.185 -4.555 1.00 94.75 103 GLY A C 1
ATOM 802 O O . GLY A 1 103 ? 0.180 -1.446 -4.771 1.00 94.75 103 GLY A O 1
ATOM 803 N N . VAL A 1 104 ? 1.032 -3.513 -4.690 1.00 96.69 104 VAL A N 1
ATOM 804 C CA . VAL A 1 104 ? -0.193 -4.199 -5.145 1.00 96.69 104 VAL A CA 1
ATOM 805 C C . VAL A 1 104 ? -1.379 -3.937 -4.215 1.00 96.69 104 VAL A C 1
ATOM 807 O O . VAL A 1 104 ? -2.451 -3.544 -4.672 1.00 96.69 104 VAL A O 1
ATOM 810 N N . ILE A 1 105 ? -1.187 -4.128 -2.905 1.00 98.44 105 ILE A N 1
ATOM 811 C CA . ILE A 1 105 ? -2.223 -3.852 -1.901 1.00 98.44 105 ILE A CA 1
ATOM 812 C C . ILE A 1 105 ? -2.503 -2.350 -1.826 1.00 98.44 105 ILE A C 1
ATOM 814 O O . ILE A 1 105 ? -3.669 -1.963 -1.759 1.00 98.44 105 ILE A O 1
ATOM 818 N N . GLY A 1 106 ? -1.459 -1.514 -1.883 1.00 97.94 106 GLY A N 1
ATOM 819 C CA . GLY A 1 106 ? -1.583 -0.055 -1.899 1.00 97.94 106 GLY A CA 1
ATOM 820 C C . GLY A 1 106 ? -2.487 0.450 -3.024 1.00 97.94 106 GLY A C 1
ATOM 821 O O . GLY A 1 106 ? -3.448 1.175 -2.765 1.00 97.94 106 GLY A O 1
ATOM 822 N N . ASP A 1 107 ? -2.233 0.000 -4.250 1.00 97.75 107 ASP A N 1
ATOM 823 C CA . ASP A 1 107 ? -3.002 0.378 -5.433 1.00 97.75 107 ASP A CA 1
ATOM 824 C C . ASP A 1 107 ? -4.456 -0.095 -5.365 1.00 97.75 107 ASP A C 1
ATOM 826 O O . ASP A 1 107 ? -5.375 0.700 -5.575 1.00 97.75 107 ASP A O 1
ATOM 830 N N . MET A 1 108 ? -4.686 -1.372 -5.040 1.00 98.38 108 MET A N 1
ATOM 831 C CA . MET A 1 108 ? -6.045 -1.920 -4.976 1.00 98.38 108 MET A CA 1
ATOM 832 C C . MET A 1 108 ? -6.866 -1.266 -3.867 1.00 98.38 108 MET A C 1
ATOM 834 O O . MET A 1 108 ? -8.002 -0.860 -4.097 1.00 98.38 108 MET A O 1
ATOM 838 N N . ALA A 1 109 ? -6.302 -1.124 -2.667 1.00 98.50 109 ALA A N 1
ATOM 839 C CA . ALA A 1 109 ? -7.005 -0.510 -1.549 1.00 98.50 109 ALA A CA 1
ATOM 840 C C . ALA A 1 109 ? -7.222 0.989 -1.749 1.00 98.50 109 ALA A C 1
ATOM 842 O O . ALA A 1 109 ? -8.281 1.497 -1.378 1.00 98.50 109 ALA A O 1
ATOM 843 N N . GLY A 1 110 ? -6.272 1.683 -2.377 1.00 98.31 110 GLY A N 1
ATOM 844 C CA . GLY A 1 110 ? -6.441 3.077 -2.762 1.00 98.31 110 GLY A CA 1
ATOM 845 C C . GLY A 1 110 ? -7.564 3.254 -3.781 1.00 98.31 110 GLY A C 1
ATOM 846 O O . GLY A 1 110 ? -8.422 4.121 -3.604 1.00 98.31 110 GLY A O 1
ATOM 847 N N . PHE A 1 111 ? -7.630 2.383 -4.791 1.00 98.69 111 PHE A N 1
ATOM 848 C CA . PHE A 1 111 ? -8.682 2.446 -5.800 1.00 98.69 111 PHE A CA 1
ATOM 849 C C . PHE A 1 111 ? -10.046 2.050 -5.217 1.00 98.69 111 PHE A C 1
ATOM 851 O O . PHE A 1 111 ? -11.050 2.721 -5.461 1.00 98.69 111 PHE A O 1
ATOM 858 N N . ALA A 1 112 ? -10.085 1.040 -4.343 1.00 98.75 112 ALA A N 1
ATOM 859 C CA . ALA A 1 112 ? -11.284 0.685 -3.590 1.00 98.75 112 ALA A CA 1
ATOM 860 C C . ALA A 1 112 ? -11.775 1.859 -2.732 1.00 98.75 112 ALA A C 1
ATOM 862 O O . ALA A 1 112 ? -12.967 2.166 -2.734 1.00 98.75 112 ALA A O 1
ATOM 863 N N . ALA A 1 113 ? -10.871 2.552 -2.035 1.00 98.75 113 ALA A N 1
ATOM 864 C CA . ALA A 1 113 ? -11.217 3.712 -1.222 1.00 98.75 113 ALA A CA 1
ATOM 865 C C . ALA A 1 113 ? -11.738 4.883 -2.067 1.00 98.75 113 ALA A C 1
ATOM 867 O O . ALA A 1 113 ? -12.638 5.592 -1.621 1.00 98.75 113 ALA A O 1
ATOM 868 N N . ALA A 1 114 ? -11.225 5.065 -3.286 1.00 98.56 114 ALA A N 1
ATOM 869 C CA . ALA A 1 114 ? -11.713 6.072 -4.225 1.00 98.56 114 ALA A CA 1
ATOM 870 C C . ALA A 1 114 ? -13.142 5.773 -4.716 1.00 98.56 114 ALA A C 1
ATOM 872 O O . ALA A 1 114 ? -13.950 6.686 -4.894 1.00 98.56 114 ALA A O 1
ATOM 873 N N . CYS A 1 115 ? -13.464 4.496 -4.935 1.00 98.62 115 CYS A N 1
ATOM 874 C CA . CYS A 1 115 ? -14.739 4.074 -5.512 1.00 98.62 115 CYS A CA 1
ATOM 875 C C . CYS A 1 115 ? -15.844 3.842 -4.475 1.00 98.62 115 CYS A C 1
ATOM 877 O O . CYS A 1 115 ? -17.005 4.182 -4.730 1.00 98.62 115 CYS A O 1
ATOM 879 N N . TYR A 1 116 ? -15.521 3.249 -3.322 1.00 98.75 116 TYR A N 1
ATOM 880 C CA . TYR A 1 116 ? -16.521 2.841 -2.337 1.00 98.75 116 TYR A CA 1
ATOM 881 C C . TYR A 1 116 ? -17.314 4.054 -1.847 1.00 98.75 116 TYR A C 1
ATOM 883 O O . TYR A 1 116 ? -16.744 5.035 -1.380 1.00 98.75 116 TYR A O 1
ATOM 891 N N . GLN A 1 117 ? -18.638 4.017 -2.024 1.00 98.12 117 GLN A N 1
ATOM 892 C CA . GLN A 1 117 ? -19.542 5.147 -1.760 1.00 98.12 117 GLN A CA 1
ATOM 893 C C . GLN A 1 117 ? -19.075 6.495 -2.356 1.00 98.12 117 GLN A C 1
ATOM 895 O O . GLN A 1 117 ? -19.439 7.554 -1.846 1.00 98.12 117 GLN A O 1
ATOM 900 N N . ARG A 1 118 ? -18.351 6.453 -3.488 1.00 98.31 118 ARG A N 1
ATOM 901 C CA . ARG A 1 118 ? -17.747 7.602 -4.197 1.00 98.31 118 ARG A CA 1
ATOM 902 C C . ARG A 1 118 ? -16.610 8.305 -3.442 1.00 98.31 118 ARG A C 1
ATOM 904 O O . ARG A 1 118 ? -16.340 9.474 -3.711 1.00 98.31 118 ARG A O 1
ATOM 911 N N . GLY A 1 119 ? -15.966 7.605 -2.514 1.00 98.19 119 GLY A N 1
ATOM 912 C CA . GLY A 1 119 ? -14.801 8.0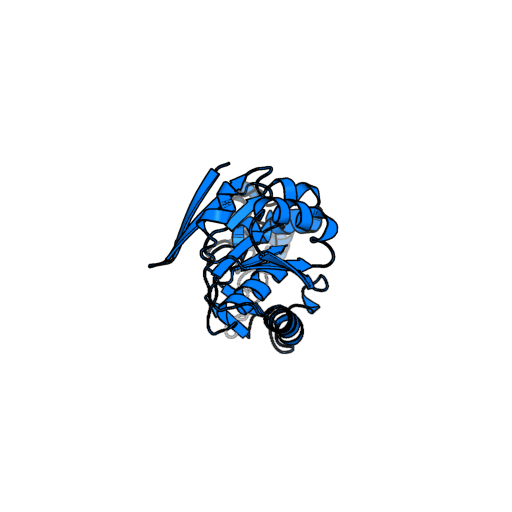94 -1.788 1.00 98.19 119 GLY A CA 1
ATOM 913 C C . GLY A 1 119 ? -14.954 7.926 -0.282 1.00 98.19 119 GLY A C 1
ATOM 914 O O . GLY A 1 119 ? -15.857 8.497 0.328 1.00 98.19 119 GLY A O 1
ATOM 915 N N . VAL A 1 120 ? -14.028 7.189 0.323 1.00 98.62 120 VAL A N 1
ATOM 916 C CA . VAL A 1 120 ? -13.874 7.042 1.778 1.00 98.62 120 VAL A CA 1
ATOM 917 C C .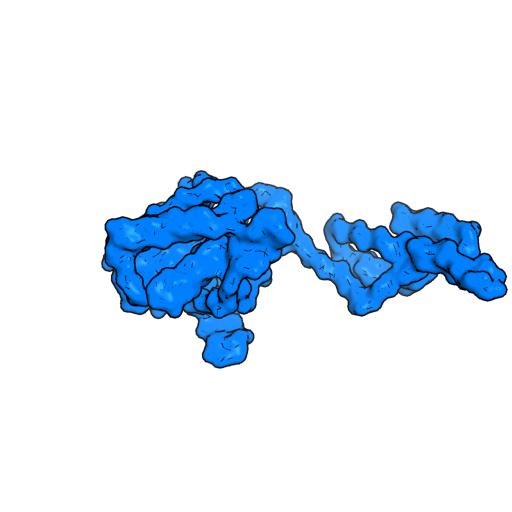 VAL A 1 120 ? -12.431 7.305 2.202 1.00 98.62 120 VAL A C 1
ATOM 919 O O . VAL A 1 120 ? -11.543 7.477 1.368 1.00 98.62 120 VAL A O 1
ATOM 922 N N . HIS A 1 121 ? -12.161 7.394 3.501 1.00 98.50 121 HIS A N 1
ATOM 923 C CA . HIS A 1 121 ? -10.814 7.711 3.974 1.00 98.50 121 HIS A CA 1
ATOM 924 C C . HIS A 1 121 ? -9.829 6.571 3.690 1.00 98.50 121 HIS A C 1
ATOM 926 O O . HIS A 1 121 ? -10.201 5.399 3.709 1.00 98.50 121 HIS A O 1
ATOM 932 N N . PHE A 1 122 ? -8.569 6.925 3.443 1.00 98.31 122 PHE A N 1
ATOM 933 C CA . PHE A 1 122 ? -7.530 5.990 3.026 1.00 98.31 122 PHE A CA 1
ATOM 934 C C . PHE A 1 122 ? -6.212 6.270 3.753 1.00 98.31 122 PHE A C 1
ATOM 936 O O . PHE A 1 122 ? -5.825 7.430 3.880 1.00 98.31 122 PHE A O 1
ATOM 943 N N . ILE A 1 123 ? -5.533 5.226 4.226 1.00 98.38 123 ILE A N 1
ATOM 944 C CA . ILE A 1 123 ? -4.203 5.274 4.853 1.00 98.38 123 ILE A CA 1
ATOM 945 C C . ILE A 1 123 ? -3.339 4.168 4.243 1.00 98.38 123 ILE A C 1
ATOM 947 O O . ILE A 1 123 ? -3.841 3.074 3.974 1.00 98.38 123 ILE A O 1
ATOM 951 N N . GLN A 1 124 ? -2.041 4.428 4.069 1.00 98.31 124 GLN A N 1
ATOM 952 C CA . GLN A 1 124 ? -1.085 3.414 3.622 1.00 98.31 124 GLN A CA 1
ATOM 953 C C . GLN A 1 124 ? -0.076 3.039 4.706 1.00 98.31 124 GLN A C 1
ATOM 955 O O . GLN A 1 124 ? 0.525 3.907 5.336 1.00 98.31 124 GLN A O 1
ATOM 960 N N . LEU A 1 125 ? 0.145 1.735 4.852 1.00 98.31 125 LEU A N 1
ATOM 961 C CA . LEU A 1 125 ? 1.175 1.098 5.668 1.00 98.31 125 LEU A CA 1
ATOM 962 C C . LEU A 1 125 ? 2.062 0.244 4.734 1.00 98.31 125 LEU A C 1
ATOM 964 O O . LEU A 1 125 ? 1.911 -0.982 4.695 1.00 98.31 125 LEU A O 1
ATOM 968 N N . PRO A 1 126 ? 2.906 0.879 3.895 1.00 97.25 126 PRO A N 1
ATOM 969 C CA . PRO A 1 126 ? 3.724 0.177 2.912 1.00 97.25 126 PRO A CA 1
ATOM 970 C C . PRO A 1 126 ? 4.779 -0.728 3.569 1.00 97.25 126 PRO A C 1
ATOM 972 O O . PRO A 1 126 ? 5.575 -0.267 4.386 1.00 97.25 126 PRO A O 1
ATOM 975 N N . THR A 1 127 ? 4.828 -2.002 3.163 1.00 97.25 127 THR A N 1
ATOM 976 C CA . THR A 1 127 ? 5.731 -3.029 3.741 1.00 97.25 127 THR A CA 1
ATOM 977 C C . THR A 1 127 ? 6.838 -3.502 2.795 1.00 97.25 127 THR A C 1
ATOM 979 O O . THR A 1 127 ? 7.515 -4.486 3.064 1.00 97.25 127 THR A O 1
ATOM 982 N N . THR A 1 128 ? 6.993 -2.847 1.647 1.00 93.19 128 THR A N 1
ATOM 983 C CA . THR A 1 128 ? 8.071 -3.110 0.680 1.00 93.19 128 THR A CA 1
ATOM 984 C C . THR A 1 128 ? 8.822 -1.815 0.442 1.00 93.19 128 THR A C 1
ATOM 986 O O . THR A 1 128 ? 8.166 -0.772 0.361 1.00 93.19 128 THR A O 1
ATOM 989 N N . LEU A 1 129 ? 10.138 -1.868 0.236 1.00 87.19 129 LEU A N 1
ATOM 990 C CA . LEU A 1 129 ? 10.931 -0.658 0.021 1.00 87.19 129 LEU A CA 1
ATOM 991 C C . LEU A 1 129 ? 10.420 0.163 -1.175 1.00 87.19 129 LEU A C 1
ATOM 993 O O . LEU A 1 129 ? 10.171 1.353 -1.016 1.00 87.19 129 LEU A O 1
ATOM 997 N N . LEU A 1 130 ? 10.131 -0.478 -2.315 1.00 85.81 130 LEU A N 1
ATOM 998 C CA . LEU A 1 130 ? 9.571 0.194 -3.498 1.00 85.81 130 LEU A CA 1
ATOM 999 C C . LEU A 1 130 ? 8.272 0.959 -3.180 1.00 85.81 130 LEU A C 1
ATOM 1001 O O . LEU A 1 130 ? 8.103 2.110 -3.571 1.00 85.81 130 LEU A O 1
ATOM 1005 N N . ALA A 1 131 ? 7.363 0.361 -2.406 1.00 89.38 131 ALA A N 1
ATOM 1006 C CA . ALA A 1 131 ? 6.144 1.052 -1.984 1.00 89.38 131 ALA A CA 1
ATOM 1007 C C . ALA A 1 131 ? 6.416 2.201 -0.999 1.00 89.38 131 ALA A C 1
ATOM 1009 O O . ALA A 1 131 ? 5.699 3.199 -1.024 1.00 89.38 131 ALA A O 1
ATOM 1010 N N . GLN A 1 132 ? 7.430 2.082 -0.137 1.00 87.81 132 GLN A N 1
ATOM 1011 C CA . GLN A 1 132 ? 7.803 3.132 0.815 1.00 87.81 132 GLN A CA 1
ATOM 1012 C C . GLN A 1 132 ? 8.410 4.365 0.129 1.00 87.81 132 GLN A C 1
ATOM 1014 O O . GLN A 1 132 ? 8.218 5.469 0.633 1.00 87.81 132 GLN A O 1
ATOM 1019 N N . VAL A 1 133 ? 9.103 4.192 -1.003 1.00 78.81 133 VAL A N 1
ATOM 1020 C CA . VAL A 1 133 ? 9.817 5.285 -1.693 1.00 78.81 133 VAL A CA 1
ATOM 1021 C C . VAL A 1 133 ? 9.120 5.806 -2.952 1.00 78.81 133 VAL A C 1
ATOM 1023 O O . VAL A 1 133 ? 9.329 6.961 -3.306 1.00 78.81 133 VAL A O 1
ATOM 1026 N N . ASP A 1 134 ? 8.276 4.999 -3.601 1.00 77.81 134 ASP A N 1
ATOM 1027 C CA . ASP A 1 134 ? 7.617 5.358 -4.866 1.00 77.81 134 ASP A CA 1
ATOM 1028 C C . ASP A 1 134 ? 6.090 5.232 -4.767 1.00 77.81 134 ASP A C 1
ATOM 1030 O O . ASP A 1 134 ? 5.369 6.230 -4.745 1.00 77.81 134 ASP A O 1
ATOM 1034 N N . SER A 1 135 ? 5.565 4.011 -4.609 1.00 71.88 135 SER A N 1
ATOM 1035 C CA . SER A 1 135 ? 4.128 3.743 -4.816 1.00 71.88 135 SER A CA 1
ATOM 1036 C C . SER A 1 135 ? 3.192 4.423 -3.803 1.00 71.88 135 SER A C 1
ATOM 1038 O O . SER A 1 135 ? 2.001 4.587 -4.067 1.00 71.88 135 SER A O 1
ATOM 1040 N N . SER A 1 136 ? 3.704 4.823 -2.637 1.00 71.56 136 SER A N 1
ATOM 1041 C CA . SER A 1 136 ? 2.929 5.538 -1.614 1.00 71.56 136 SER A CA 1
ATOM 1042 C C . SER A 1 136 ? 2.862 7.057 -1.815 1.00 71.56 136 SER A C 1
ATOM 1044 O O . SER A 1 136 ? 2.165 7.763 -1.074 1.00 71.56 136 SER A O 1
ATOM 1046 N N . VAL A 1 137 ? 3.537 7.571 -2.846 1.00 72.44 137 VAL A N 1
ATOM 1047 C CA . VAL A 1 137 ? 3.616 8.993 -3.183 1.00 72.44 137 VAL A CA 1
ATOM 1048 C C . VAL A 1 137 ? 2.972 9.241 -4.553 1.00 72.44 137 VAL A C 1
ATOM 1050 O O . VAL A 1 137 ? 3.133 8.483 -5.500 1.00 72.44 137 VAL A O 1
ATOM 1053 N N . GLY A 1 138 ? 2.173 10.306 -4.671 1.00 75.38 138 GLY A N 1
ATOM 1054 C CA . GLY A 1 138 ? 1.540 10.713 -5.937 1.00 75.38 138 GLY A CA 1
ATOM 1055 C C . GLY A 1 138 ? 0.083 10.270 -6.107 1.00 75.38 138 GLY A C 1
ATOM 1056 O O . GLY A 1 138 ? -0.640 10.846 -6.922 1.00 75.38 138 GLY A O 1
ATOM 1057 N N . GLY A 1 139 ? -0.392 9.314 -5.304 1.00 86.31 139 GLY A N 1
ATOM 1058 C CA . GLY A 1 139 ? -1.806 8.926 -5.220 1.00 86.31 139 GLY A CA 1
ATOM 1059 C C . GLY A 1 139 ? -2.376 8.298 -6.489 1.00 86.31 139 GLY A C 1
ATOM 1060 O O . GLY A 1 139 ? -3.588 8.316 -6.684 1.00 86.31 139 GLY A O 1
ATOM 1061 N N . LYS A 1 140 ? -1.530 7.759 -7.370 1.00 93.75 140 LYS A N 1
ATOM 1062 C CA . LYS A 1 140 ? -1.989 6.857 -8.430 1.00 93.75 140 LYS A CA 1
ATOM 1063 C C . LYS A 1 140 ? -2.454 5.566 -7.761 1.00 93.75 140 LYS A C 1
ATOM 1065 O O . LYS A 1 140 ? -1.757 5.046 -6.903 1.00 93.75 140 LYS A O 1
ATOM 1070 N N . THR A 1 141 ? -3.643 5.102 -8.121 1.00 97.19 141 THR A N 1
ATOM 1071 C CA . THR A 1 141 ? -4.224 3.852 -7.622 1.00 97.19 141 THR A CA 1
ATOM 1072 C C . THR A 1 141 ? -4.848 3.134 -8.803 1.00 97.19 141 THR A C 1
ATOM 1074 O O . THR A 1 141 ? -5.482 3.792 -9.634 1.00 97.19 141 THR A O 1
ATOM 1077 N N . ALA A 1 142 ? -4.648 1.824 -8.938 1.00 97.44 142 ALA A N 1
ATOM 1078 C CA . ALA A 1 142 ? -5.108 1.119 -10.129 1.00 97.44 142 ALA A CA 1
ATOM 1079 C C . ALA A 1 142 ? -5.269 -0.393 -9.948 1.00 97.44 142 ALA A C 1
ATOM 1081 O O . ALA A 1 142 ? -4.717 -1.018 -9.046 1.00 97.44 142 ALA A O 1
ATOM 1082 N N . VAL A 1 143 ? -5.979 -0.993 -10.894 1.00 98.25 143 VAL A N 1
ATOM 1083 C CA . VAL A 1 143 ? -5.986 -2.429 -11.164 1.00 98.25 143 VAL A CA 1
ATOM 1084 C C . VAL A 1 143 ? -5.604 -2.696 -12.617 1.00 98.25 143 VAL A C 1
ATOM 1086 O O . VAL A 1 143 ? -5.657 -1.815 -13.482 1.00 98.25 143 VAL A O 1
ATOM 1089 N N . ASN A 1 144 ? -5.204 -3.933 -12.889 1.00 97.62 144 ASN A N 1
ATOM 1090 C CA . ASN A 1 144 ? -4.860 -4.388 -14.223 1.00 97.62 144 ASN A CA 1
ATOM 1091 C C . ASN A 1 144 ? -6.105 -4.855 -14.980 1.00 97.62 144 ASN A C 1
ATOM 1093 O O . ASN A 1 144 ? -7.045 -5.417 -14.414 1.00 97.62 144 ASN A O 1
ATOM 1097 N N . HIS A 1 145 ? -6.057 -4.670 -16.293 1.00 97.75 145 HIS A N 1
ATOM 1098 C CA . HIS A 1 145 ? -6.928 -5.330 -17.254 1.00 97.75 145 HIS A CA 1
ATOM 1099 C C . HIS A 1 145 ? -6.094 -6.373 -18.023 1.00 97.75 145 HIS A C 1
ATOM 1101 O O . HIS A 1 145 ? -4.896 -6.147 -18.211 1.00 97.75 145 HIS A O 1
ATOM 1107 N N . PRO A 1 146 ? -6.668 -7.476 -18.549 1.00 94.88 146 PRO A N 1
ATOM 1108 C CA . PRO A 1 146 ? -5.915 -8.440 -19.365 1.00 94.88 146 PRO A CA 1
ATOM 1109 C C . PRO A 1 146 ? -5.157 -7.825 -20.553 1.00 94.88 146 PRO A C 1
ATOM 1111 O O . PRO A 1 146 ? -4.167 -8.383 -21.013 1.00 94.88 146 PRO A O 1
ATOM 1114 N N . LEU A 1 147 ? -5.614 -6.665 -21.037 1.00 96.25 147 LEU A N 1
ATOM 1115 C CA . LEU A 1 147 ? -5.006 -5.926 -22.151 1.00 96.25 147 LEU A CA 1
ATOM 1116 C C . LEU A 1 147 ? -4.007 -4.838 -21.723 1.00 96.25 147 LEU A C 1
ATOM 1118 O O . LEU A 1 147 ? -3.419 -4.193 -22.586 1.00 96.25 147 LEU A O 1
ATOM 1122 N N . GLY A 1 148 ? -3.821 -4.584 -20.426 1.00 93.88 148 GLY A N 1
ATOM 1123 C CA . GLY A 1 148 ? -2.910 -3.532 -19.987 1.00 93.88 148 GLY A CA 1
ATOM 1124 C C . GLY A 1 148 ? -2.807 -3.381 -18.474 1.00 93.88 148 GLY A C 1
ATOM 1125 O O . GLY A 1 148 ? -3.796 -3.465 -17.741 1.00 93.88 148 GLY A O 1
ATOM 1126 N N . LYS A 1 149 ? -1.585 -3.111 -18.011 1.00 94.31 149 LYS A N 1
ATOM 1127 C CA . LYS A 1 149 ? -1.296 -2.859 -16.599 1.00 94.31 149 LYS A CA 1
ATOM 1128 C C . LYS A 1 149 ? -1.713 -1.450 -16.194 1.00 94.31 149 LYS A C 1
ATOM 1130 O O . LYS A 1 149 ? -1.493 -0.510 -16.949 1.00 94.31 149 LYS A O 1
ATOM 1135 N N . ASN A 1 150 ? -2.282 -1.317 -14.998 1.00 94.12 150 ASN A N 1
ATOM 1136 C CA . ASN A 1 150 ? -2.681 -0.044 -14.386 1.00 94.12 150 ASN A CA 1
ATOM 1137 C C . ASN A 1 150 ? -3.607 0.842 -15.246 1.00 94.12 150 ASN A C 1
ATOM 1139 O O . ASN A 1 150 ? -3.647 2.056 -15.064 1.00 94.12 150 ASN A O 1
ATOM 1143 N N . MET A 1 151 ? -4.356 0.253 -16.183 1.00 97.06 151 MET A N 1
ATOM 1144 C CA . MET A 1 151 ? -5.203 1.006 -17.119 1.00 97.06 151 MET A CA 1
ATOM 1145 C C . MET A 1 151 ? -6.518 1.488 -16.498 1.00 97.06 151 MET A C 1
ATOM 1147 O O . MET A 1 151 ? -7.194 2.337 -17.074 1.00 97.06 151 MET A O 1
ATOM 1151 N N . ILE A 1 152 ? -6.908 0.928 -15.351 1.00 98.38 152 ILE A N 1
ATOM 1152 C CA . ILE A 1 152 ? -8.178 1.213 -14.682 1.00 98.38 152 ILE A CA 1
ATOM 1153 C C . ILE A 1 152 ? -7.853 1.664 -13.266 1.00 98.38 152 ILE A C 1
ATOM 1155 O O . ILE A 1 152 ? -7.319 0.885 -12.483 1.00 98.38 152 ILE A O 1
ATOM 1159 N N . GLY A 1 153 ? -8.153 2.915 -12.936 1.00 97.94 153 GLY A N 1
ATOM 1160 C CA . GLY A 1 153 ? -7.710 3.488 -11.675 1.00 97.94 153 GLY A CA 1
ATOM 1161 C C . GLY A 1 153 ? -8.254 4.880 -11.394 1.00 97.94 153 GLY A C 1
ATOM 1162 O O . GLY A 1 153 ? -9.084 5.409 -12.136 1.00 97.94 153 GLY A O 1
ATOM 1163 N N . ALA A 1 154 ? -7.763 5.475 -10.311 1.00 97.50 154 ALA A N 1
ATOM 1164 C CA . ALA A 1 154 ? -8.083 6.834 -9.897 1.00 97.50 154 ALA A CA 1
ATOM 1165 C C . ALA A 1 154 ? -6.864 7.524 -9.273 1.00 97.50 154 ALA A C 1
ATOM 1167 O O . ALA A 1 154 ? -5.990 6.878 -8.691 1.00 97.50 154 ALA A O 1
ATOM 1168 N N . PHE A 1 155 ? -6.848 8.855 -9.334 1.00 95.69 155 PHE A N 1
ATOM 1169 C CA . PHE A 1 155 ? -5.963 9.663 -8.501 1.00 95.69 155 PHE A CA 1
ATOM 1170 C C . PHE A 1 155 ? -6.626 9.884 -7.138 1.00 95.69 155 PHE A C 1
ATOM 1172 O O . PHE A 1 155 ? -7.588 10.648 -7.022 1.00 95.69 155 PHE A O 1
ATOM 1179 N N . TYR A 1 156 ? -6.132 9.206 -6.104 1.00 96.25 156 TYR A N 1
ATOM 1180 C CA . TYR A 1 156 ? -6.699 9.234 -4.763 1.00 96.25 156 TYR A CA 1
ATOM 1181 C C . TYR A 1 156 ? -5.608 9.272 -3.692 1.00 96.25 156 TYR A C 1
ATOM 1183 O O . TYR A 1 156 ? -4.817 8.347 -3.536 1.00 96.25 156 TYR A O 1
ATOM 1191 N N . GLN A 1 157 ? -5.561 10.384 -2.959 1.00 95.50 157 GLN A N 1
ATOM 1192 C CA . GLN A 1 157 ? -4.509 10.642 -1.977 1.00 95.50 157 GLN A CA 1
ATOM 1193 C C . GLN A 1 157 ? -4.851 10.019 -0.617 1.00 95.50 157 GLN A C 1
ATOM 1195 O O . GLN A 1 157 ? -5.999 10.146 -0.171 1.00 95.50 157 GLN A O 1
ATOM 1200 N N . PRO A 1 158 ? -3.880 9.395 0.072 1.00 96.81 158 PRO A N 1
ATOM 1201 C CA . PRO A 1 158 ? -4.068 8.952 1.444 1.00 96.81 158 PRO A CA 1
ATOM 1202 C C . PRO A 1 158 ? -4.119 10.146 2.408 1.00 96.81 158 PRO A C 1
ATOM 1204 O O . PRO A 1 158 ? -3.703 11.261 2.095 1.00 96.81 158 PRO A O 1
ATOM 1207 N N . ARG A 1 159 ? -4.621 9.904 3.620 1.00 96.75 159 ARG A N 1
ATOM 1208 C CA . ARG A 1 159 ? -4.592 10.867 4.730 1.00 96.75 159 ARG A CA 1
ATOM 1209 C C . ARG A 1 159 ? -3.256 10.869 5.460 1.00 96.75 159 ARG A C 1
ATOM 1211 O O . ARG A 1 159 ? -2.873 11.905 5.987 1.00 96.75 159 ARG A O 1
ATOM 1218 N N . CYS A 1 160 ? -2.565 9.733 5.474 1.00 96.50 160 CYS A N 1
ATOM 1219 C CA . CYS A 1 160 ? -1.175 9.605 5.887 1.00 96.50 160 CYS A CA 1
ATOM 1220 C C . CYS A 1 160 ? -0.551 8.334 5.302 1.00 96.50 160 CYS A C 1
ATOM 1222 O O . CYS A 1 160 ? -1.255 7.419 4.856 1.00 96.50 160 CYS A O 1
ATOM 1224 N N . VAL A 1 161 ? 0.777 8.288 5.347 1.00 97.00 161 VAL A N 1
ATOM 1225 C CA . VAL A 1 161 ? 1.577 7.098 5.056 1.00 97.00 161 VAL A CA 1
ATOM 1226 C C . VAL A 1 161 ? 2.458 6.806 6.269 1.00 97.00 161 VAL A C 1
ATOM 1228 O O . VAL A 1 161 ? 3.076 7.722 6.814 1.00 97.00 161 VAL A O 1
ATOM 1231 N N . VAL A 1 162 ? 2.518 5.546 6.700 1.00 97.19 162 VAL A N 1
ATOM 1232 C CA . VAL A 1 162 ? 3.405 5.089 7.782 1.00 97.19 162 VAL A CA 1
ATOM 1233 C C . VAL A 1 162 ? 4.350 4.023 7.232 1.00 97.19 162 VAL A C 1
ATOM 1235 O O . VAL A 1 162 ? 3.970 2.867 7.068 1.00 97.19 162 VAL A O 1
ATOM 1238 N N . ALA A 1 163 ? 5.582 4.426 6.938 1.00 94.94 163 ALA A N 1
ATOM 1239 C CA . ALA A 1 163 ? 6.665 3.558 6.499 1.00 94.94 163 ALA A CA 1
ATOM 1240 C C . ALA A 1 163 ? 7.449 3.052 7.721 1.00 94.94 163 ALA A C 1
ATOM 1242 O O . ALA A 1 163 ? 8.398 3.692 8.185 1.00 94.94 163 ALA A O 1
ATOM 1243 N N . ASP A 1 164 ? 7.006 1.915 8.261 1.00 96.00 164 ASP A N 1
ATOM 1244 C CA . ASP A 1 164 ? 7.714 1.196 9.320 1.00 96.00 164 ASP A CA 1
ATOM 1245 C C . ASP A 1 164 ? 8.889 0.409 8.721 1.00 96.00 164 ASP A C 1
ATOM 1247 O O . ASP A 1 164 ? 8.684 -0.549 7.970 1.00 96.00 164 ASP A O 1
ATOM 1251 N N . THR A 1 165 ? 10.120 0.811 9.029 1.00 90.75 165 THR A N 1
ATOM 1252 C CA . THR A 1 165 ? 11.326 0.200 8.452 1.00 90.75 165 THR A CA 1
ATOM 1253 C C . THR A 1 165 ? 11.563 -1.225 8.943 1.00 90.75 165 THR A C 1
ATOM 1255 O O . THR A 1 165 ? 12.170 -1.998 8.212 1.00 90.75 165 THR A O 1
ATOM 1258 N N . ASP A 1 166 ? 11.012 -1.619 10.097 1.00 93.44 166 ASP A N 1
ATOM 1259 C CA . ASP A 1 166 ? 11.128 -2.997 10.611 1.00 93.44 166 ASP A CA 1
ATOM 1260 C C . ASP A 1 166 ? 10.340 -3.992 9.744 1.00 93.44 166 ASP A C 1
ATOM 1262 O O . ASP A 1 166 ? 10.496 -5.209 9.846 1.00 93.44 166 ASP A O 1
ATOM 1266 N N . THR A 1 167 ? 9.451 -3.495 8.876 1.00 94.00 167 THR A N 1
ATOM 1267 C CA . THR A 1 167 ? 8.759 -4.357 7.910 1.00 94.00 167 THR A CA 1
ATOM 1268 C C . THR A 1 167 ? 9.687 -4.870 6.811 1.00 94.00 167 THR A C 1
ATOM 1270 O O . THR A 1 167 ? 9.403 -5.903 6.208 1.00 94.00 167 THR A O 1
ATOM 1273 N N . LEU A 1 168 ? 10.816 -4.192 6.580 1.00 91.56 168 LEU A N 1
ATOM 1274 C CA . LEU A 1 168 ? 11.803 -4.588 5.579 1.00 91.56 168 LEU A CA 1
ATOM 1275 C C . LEU A 1 168 ? 12.632 -5.801 6.024 1.00 91.56 168 LEU A C 1
ATOM 1277 O O . LEU A 1 168 ? 13.140 -6.514 5.167 1.00 91.56 168 LEU A O 1
ATOM 1281 N N . ASP A 1 169 ? 12.695 -6.098 7.327 1.00 91.62 169 ASP A N 1
ATOM 1282 C CA . ASP A 1 169 ? 13.465 -7.226 7.879 1.00 91.62 169 ASP A CA 1
ATOM 1283 C C . ASP A 1 169 ? 12.945 -8.602 7.431 1.00 91.62 169 ASP A C 1
ATOM 1285 O O . ASP A 1 169 ? 13.658 -9.600 7.514 1.00 91.62 169 ASP A O 1
ATOM 1289 N N . THR A 1 170 ? 11.691 -8.680 6.974 1.00 93.19 170 THR A N 1
ATOM 1290 C CA . THR A 1 170 ? 11.101 -9.919 6.433 1.00 93.19 170 THR A CA 1
ATOM 1291 C C . THR A 1 170 ? 10.938 -9.886 4.915 1.00 93.19 170 THR A C 1
ATOM 1293 O O . THR A 1 170 ? 10.448 -10.852 4.323 1.00 93.19 170 THR A O 1
ATOM 1296 N N . LEU A 1 171 ? 11.329 -8.781 4.273 1.00 89.75 171 LEU A N 1
ATOM 1297 C CA . LEU A 1 171 ? 11.225 -8.623 2.832 1.00 89.75 171 LEU A CA 1
ATOM 1298 C C . LEU A 1 171 ? 12.286 -9.503 2.154 1.00 89.75 171 LEU A C 1
ATOM 1300 O O . LEU A 1 171 ? 13.454 -9.424 2.527 1.00 89.75 171 LEU A O 1
ATOM 1304 N N . PRO A 1 172 ? 11.932 -10.326 1.149 1.00 87.94 172 PRO A N 1
ATOM 1305 C CA . PRO A 1 172 ? 12.929 -11.098 0.418 1.00 87.94 172 PRO A CA 1
ATOM 1306 C C . PRO A 1 172 ? 13.998 -10.188 -0.195 1.00 87.94 172 PRO A C 1
ATOM 1308 O O . PRO A 1 172 ? 13.653 -9.165 -0.788 1.00 87.94 172 PRO A O 1
ATOM 1311 N N . ASP A 1 173 ? 15.269 -10.599 -0.147 1.00 82.25 173 ASP A N 1
ATOM 1312 C CA . ASP A 1 173 ? 16.408 -9.797 -0.629 1.00 82.25 173 ASP A CA 1
ATOM 1313 C C . ASP A 1 173 ? 16.193 -9.244 -2.040 1.00 82.25 173 ASP A C 1
ATOM 1315 O O . ASP A 1 173 ? 16.482 -8.086 -2.315 1.00 82.25 173 ASP A O 1
ATOM 1319 N N . ARG A 1 174 ? 15.603 -10.046 -2.934 1.00 77.00 174 ARG A N 1
ATOM 1320 C CA . ARG A 1 174 ? 15.286 -9.622 -4.304 1.00 77.00 174 ARG A CA 1
ATOM 1321 C C . ARG A 1 174 ? 14.327 -8.426 -4.353 1.00 77.00 174 ARG A C 1
ATOM 1323 O O . ARG A 1 174 ? 14.500 -7.547 -5.191 1.00 77.00 174 ARG A O 1
ATOM 1330 N N . GLU A 1 175 ? 13.310 -8.409 -3.497 1.00 77.44 175 GLU A N 1
ATOM 1331 C CA . GLU A 1 175 ? 12.332 -7.317 -3.417 1.00 77.44 175 GLU A CA 1
ATOM 1332 C C . GLU A 1 175 ? 12.933 -6.088 -2.723 1.00 77.44 175 GLU A C 1
ATOM 1334 O O . GLU A 1 175 ? 12.624 -4.954 -3.092 1.00 77.44 175 GLU A O 1
ATOM 1339 N N . LEU A 1 176 ? 13.842 -6.295 -1.762 1.00 74.62 176 LEU A N 1
ATOM 1340 C CA . LEU A 1 176 ? 14.629 -5.213 -1.175 1.00 74.62 176 LEU A CA 1
ATOM 1341 C C . LEU A 1 176 ? 15.527 -4.561 -2.234 1.00 74.62 176 LEU A C 1
ATOM 1343 O O . LEU A 1 176 ? 15.467 -3.347 -2.414 1.00 74.62 176 LEU A O 1
ATOM 1347 N N . SER A 1 177 ? 16.279 -5.356 -3.003 1.00 71.94 177 SER A N 1
ATOM 1348 C CA . SER A 1 177 ? 17.093 -4.874 -4.125 1.00 71.94 177 SER A CA 1
ATOM 1349 C C . SER A 1 177 ? 16.257 -4.141 -5.173 1.00 71.94 177 SER A C 1
ATOM 1351 O O . SER A 1 177 ? 16.698 -3.121 -5.685 1.00 71.94 177 SER A O 1
ATOM 1353 N N . ALA A 1 178 ? 15.036 -4.601 -5.467 1.00 67.75 178 ALA A N 1
ATOM 1354 C CA . ALA A 1 178 ? 14.143 -3.913 -6.401 1.00 67.75 178 ALA A CA 1
ATOM 1355 C C . ALA A 1 178 ? 13.713 -2.516 -5.913 1.00 67.75 178 ALA A C 1
ATOM 1357 O O . ALA A 1 178 ? 13.465 -1.641 -6.735 1.00 67.75 178 ALA A O 1
ATOM 1358 N N . GLY A 1 179 ? 13.625 -2.299 -4.596 1.00 61.38 179 GLY A N 1
ATOM 1359 C CA . GLY A 1 179 ? 13.368 -0.977 -4.016 1.00 61.38 179 GLY A CA 1
ATOM 1360 C C . GLY A 1 179 ? 14.619 -0.110 -3.833 1.00 61.38 179 GLY A C 1
ATOM 1361 O O . GLY A 1 179 ? 14.486 1.105 -3.725 1.00 61.38 179 GLY A O 1
ATOM 1362 N N . LEU A 1 180 ? 15.809 -0.720 -3.782 1.00 61.47 180 LEU A N 1
ATOM 1363 C CA . LEU A 1 180 ? 17.105 -0.028 -3.761 1.00 61.47 180 LEU A CA 1
ATOM 1364 C C . LEU A 1 180 ? 17.577 0.371 -5.160 1.00 61.47 180 LEU A C 1
ATOM 1366 O O . LEU A 1 180 ? 18.395 1.276 -5.279 1.00 61.47 180 LEU A O 1
ATOM 1370 N N . ALA A 1 181 ? 17.081 -0.311 -6.197 1.00 56.53 181 ALA A N 1
ATOM 1371 C CA . ALA A 1 181 ? 17.435 -0.067 -7.585 1.00 56.53 181 ALA A CA 1
ATOM 1372 C C . ALA A 1 181 ? 16.954 1.322 -8.027 1.00 56.53 181 ALA A C 1
ATOM 1374 O O . ALA A 1 181 ? 15.875 1.493 -8.596 1.00 56.53 181 ALA A O 1
ATOM 1375 N N . GLU A 1 182 ? 17.782 2.327 -7.771 1.00 51.81 182 GLU A N 1
ATOM 1376 C CA . GLU A 1 182 ? 17.687 3.626 -8.408 1.00 51.81 182 GLU A CA 1
ATOM 1377 C C . GLU A 1 182 ? 18.060 3.445 -9.883 1.00 51.81 182 GLU A C 1
ATOM 1379 O O . GLU A 1 182 ? 19.202 3.142 -10.233 1.00 51.81 182 GLU A O 1
ATOM 1384 N N . VAL A 1 183 ? 17.075 3.576 -10.775 1.00 51.38 183 VAL A N 1
ATOM 1385 C CA . VAL A 1 183 ? 17.352 3.610 -12.212 1.00 51.38 183 VAL A CA 1
ATOM 1386 C C . VAL A 1 183 ? 17.912 4.986 -12.538 1.00 51.38 183 VAL A C 1
ATOM 1388 O O . VAL A 1 183 ? 17.171 5.927 -12.820 1.00 51.38 183 VAL A O 1
ATOM 1391 N N . ILE A 1 184 ? 19.235 5.088 -12.499 1.00 53.22 184 ILE A N 1
ATOM 1392 C CA . ILE A 1 184 ? 19.960 6.242 -13.016 1.00 53.22 184 ILE A CA 1
ATOM 1393 C C . ILE A 1 184 ? 19.971 6.111 -14.539 1.00 53.22 184 ILE A C 1
ATOM 1395 O O . ILE A 1 184 ? 20.542 5.171 -15.092 1.00 53.22 184 ILE A O 1
ATOM 1399 N N . TYR A 1 185 ? 19.302 7.036 -15.225 1.00 55.50 185 TYR A N 1
ATOM 1400 C CA . TYR A 1 185 ? 19.384 7.165 -16.676 1.00 55.50 185 TYR A CA 1
ATOM 1401 C C . TYR A 1 185 ? 19.878 8.572 -17.030 1.00 55.50 185 TYR A C 1
ATOM 1403 O O . TYR A 1 185 ? 19.408 9.549 -16.440 1.00 55.50 185 TYR A O 1
ATOM 1411 N N . PRO A 1 186 ? 20.825 8.708 -17.974 1.00 59.47 186 PRO A N 1
ATOM 1412 C CA . PRO A 1 186 ? 21.211 10.015 -18.481 1.00 59.47 186 PRO A CA 1
ATOM 1413 C C . PRO A 1 186 ? 20.029 10.667 -19.211 1.00 59.47 186 PRO A C 1
ATOM 1415 O O . PRO A 1 186 ? 19.206 9.987 -19.825 1.00 59.47 186 PRO A O 1
ATOM 1418 N N . ALA A 1 187 ? 19.940 12.000 -19.154 1.00 60.25 187 ALA A N 1
ATOM 1419 C CA . ALA A 1 187 ? 18.884 12.763 -19.830 1.00 60.25 187 ALA A CA 1
ATOM 1420 C C . ALA A 1 187 ? 18.914 12.602 -21.364 1.00 60.25 187 ALA A C 1
ATOM 1422 O O . ALA A 1 187 ? 17.907 12.831 -22.036 1.00 60.25 187 ALA A O 1
ATOM 1423 N N . GLU A 1 188 ? 20.061 12.197 -21.906 1.00 67.19 188 GLU A N 1
ATOM 1424 C CA . GLU A 1 188 ? 20.295 11.970 -23.326 1.00 67.19 188 GLU A CA 1
ATOM 1425 C C . GLU A 1 188 ? 20.483 10.473 -23.608 1.00 67.19 188 GLU A C 1
ATOM 1427 O O . GLU A 1 188 ? 21.098 9.745 -22.828 1.00 67.19 188 GLU A O 1
ATOM 1432 N N . ASN A 1 189 ? 19.963 9.999 -24.744 1.00 67.81 189 ASN A N 1
ATOM 1433 C CA . ASN A 1 189 ? 20.197 8.626 -25.182 1.00 67.81 189 ASN A CA 1
ATOM 1434 C C . ASN A 1 189 ? 21.647 8.459 -25.650 1.00 67.81 189 ASN A C 1
ATOM 1436 O O . ASN A 1 189 ? 22.184 9.302 -26.362 1.00 67.81 189 ASN A O 1
ATOM 1440 N N . GLY A 1 190 ? 22.256 7.318 -25.323 1.00 71.69 190 GLY A N 1
ATOM 1441 C CA . GLY A 1 190 ? 23.648 7.041 -25.681 1.00 71.69 190 GLY A CA 1
ATOM 1442 C C . GLY A 1 190 ? 23.931 6.983 -27.189 1.00 71.69 190 GLY A C 1
ATOM 1443 O O . GLY A 1 190 ? 25.067 7.203 -27.572 1.00 71.69 190 GLY A O 1
ATOM 1444 N N . GLU A 1 191 ? 22.933 6.736 -28.045 1.00 78.06 191 GLU A N 1
ATOM 1445 C CA . GLU A 1 191 ? 23.029 6.639 -29.517 1.00 78.06 191 GLU A CA 1
ATOM 1446 C C . GLU A 1 191 ? 24.174 5.745 -30.044 1.00 78.06 191 GLU A C 1
ATOM 1448 O O . GLU A 1 191 ? 23.960 4.565 -30.348 1.00 78.06 191 GLU A O 1
ATOM 1453 N N . THR A 1 192 ? 25.379 6.306 -30.174 1.00 82.81 192 THR A N 1
ATOM 1454 C CA . THR A 1 192 ? 26.579 5.652 -30.713 1.00 82.81 192 THR A CA 1
ATOM 1455 C C . THR A 1 192 ? 27.475 5.102 -29.605 1.00 82.81 192 THR A C 1
ATOM 1457 O O . THR A 1 192 ? 27.549 5.657 -28.509 1.00 82.81 192 THR A O 1
ATOM 1460 N N . SER A 1 193 ? 28.235 4.040 -29.886 1.00 82.06 193 SER A N 1
ATOM 1461 C CA . SER A 1 193 ? 29.240 3.530 -28.933 1.00 82.06 193 SER A CA 1
ATOM 1462 C C . SER A 1 193 ? 30.297 4.580 -28.574 1.00 82.06 193 SER A C 1
ATOM 1464 O O . SER A 1 193 ? 30.816 4.571 -27.459 1.00 82.06 193 SER A O 1
ATOM 1466 N N . ARG A 1 194 ? 30.578 5.524 -29.485 1.00 85.19 194 ARG A N 1
ATOM 1467 C CA . ARG A 1 194 ? 31.492 6.649 -29.244 1.00 85.19 194 ARG A CA 1
ATOM 1468 C C . ARG A 1 194 ? 30.973 7.573 -28.144 1.00 85.19 194 ARG A C 1
ATOM 1470 O O . ARG A 1 194 ? 31.740 7.950 -27.264 1.00 85.19 194 ARG A O 1
ATOM 1477 N N . ASN A 1 195 ? 29.690 7.918 -28.191 1.00 83.06 195 ASN A N 1
ATOM 1478 C CA . ASN A 1 195 ? 29.073 8.801 -27.207 1.00 83.06 195 ASN A CA 1
ATOM 1479 C C . ASN A 1 195 ? 28.979 8.125 -25.831 1.00 83.06 195 ASN A C 1
ATOM 1481 O O . ASN A 1 195 ? 29.342 8.718 -24.821 1.00 83.06 195 ASN A O 1
ATOM 1485 N N . VAL A 1 196 ? 28.628 6.835 -25.800 1.00 80.25 196 VAL A N 1
ATOM 1486 C CA . VAL A 1 196 ? 28.643 6.052 -24.553 1.00 80.25 196 VAL A CA 1
ATOM 1487 C C . VAL A 1 196 ? 30.033 6.007 -23.924 1.00 80.25 196 VAL A C 1
ATOM 1489 O O . VAL A 1 196 ? 30.152 6.202 -22.722 1.00 80.25 196 VAL A O 1
ATOM 1492 N N . LEU A 1 197 ? 31.096 5.805 -24.708 1.00 83.56 197 LEU A N 1
ATOM 1493 C CA . LEU A 1 197 ? 32.464 5.828 -24.180 1.00 83.56 197 LEU A CA 1
ATOM 1494 C C . LEU A 1 197 ? 32.901 7.206 -23.684 1.00 83.56 197 LEU A C 1
ATOM 1496 O O . LEU A 1 197 ? 33.619 7.285 -22.691 1.00 83.56 197 LEU A O 1
ATOM 1500 N N . ALA A 1 198 ? 32.490 8.279 -24.362 1.00 86.44 198 ALA A N 1
ATOM 1501 C CA . ALA A 1 198 ? 32.824 9.641 -23.956 1.00 86.44 198 ALA A CA 1
ATOM 1502 C C . ALA A 1 198 ? 32.224 10.010 -22.589 1.00 86.44 198 ALA A C 1
ATOM 1504 O O . ALA A 1 198 ? 32.753 10.891 -21.910 1.00 86.44 198 ALA A O 1
ATOM 1505 N N . HIS A 1 199 ? 31.142 9.339 -22.192 1.00 84.38 199 HIS A N 1
ATOM 1506 C CA . HIS A 1 199 ? 30.388 9.645 -20.978 1.00 84.38 199 HIS A CA 1
ATOM 1507 C C . HIS A 1 199 ? 30.309 8.477 -19.988 1.00 84.38 199 HIS A C 1
ATOM 1509 O O . HIS A 1 199 ? 29.631 8.582 -18.972 1.00 84.38 199 HIS A O 1
ATOM 1515 N N . LEU A 1 200 ? 31.036 7.381 -20.230 1.00 80.88 200 LEU A N 1
ATOM 1516 C CA . LEU A 1 200 ? 31.012 6.184 -19.383 1.00 80.88 200 LEU A CA 1
ATOM 1517 C C . LEU A 1 200 ? 31.406 6.502 -17.934 1.00 80.88 200 LEU A C 1
ATOM 1519 O O . LEU A 1 200 ? 30.779 6.019 -16.993 1.00 80.88 200 LEU A O 1
ATOM 1523 N N . ASP A 1 201 ? 32.413 7.355 -17.753 1.00 82.19 201 ASP A N 1
ATOM 1524 C CA . ASP A 1 201 ? 32.876 7.749 -16.425 1.00 82.19 201 ASP A CA 1
ATOM 1525 C C . ASP A 1 201 ? 31.789 8.515 -15.659 1.00 82.19 201 ASP A C 1
ATOM 1527 O O . ASP A 1 201 ? 31.553 8.243 -14.488 1.00 82.19 201 ASP A O 1
ATOM 1531 N N . GLU A 1 202 ? 31.101 9.444 -16.321 1.00 80.25 202 GLU A N 1
ATOM 1532 C CA . GLU A 1 202 ? 30.043 10.271 -15.731 1.00 80.25 202 GLU A CA 1
ATOM 1533 C C . GLU A 1 202 ? 28.760 9.470 -15.473 1.00 80.25 202 GLU A C 1
ATOM 1535 O O . GLU A 1 202 ? 28.177 9.553 -14.393 1.00 80.25 202 GLU A O 1
ATOM 1540 N N . TRP A 1 203 ? 28.322 8.686 -16.460 1.00 73.69 203 TRP A N 1
ATOM 1541 C CA . TRP A 1 203 ? 27.046 7.971 -16.431 1.00 73.69 203 TRP A CA 1
ATOM 1542 C C . TRP A 1 203 ? 27.103 6.670 -15.635 1.00 73.69 203 TRP A C 1
ATOM 1544 O O . TRP A 1 203 ? 26.069 6.206 -15.161 1.00 73.69 203 TRP A O 1
ATOM 1554 N N . VAL A 1 204 ? 28.289 6.067 -15.504 1.00 69.75 204 VAL A N 1
ATOM 1555 C CA . VAL A 1 204 ? 28.457 4.745 -14.890 1.00 69.75 204 VAL A CA 1
ATOM 1556 C C . VAL A 1 204 ? 29.457 4.784 -13.738 1.00 69.75 204 VAL A C 1
ATOM 1558 O O . VAL A 1 204 ? 29.083 4.477 -12.610 1.00 69.75 204 VAL A O 1
ATOM 1561 N N . LEU A 1 205 ? 30.718 5.165 -13.968 1.00 70.50 205 LEU A N 1
ATOM 1562 C CA . LEU A 1 205 ? 31.756 4.983 -12.939 1.00 70.50 205 LEU A CA 1
ATOM 1563 C C . LEU A 1 205 ? 31.591 5.911 -11.727 1.00 70.50 205 LEU A C 1
ATOM 1565 O O . LEU A 1 205 ? 31.804 5.476 -10.599 1.00 70.50 205 LEU A O 1
ATOM 1569 N N . GLN A 1 206 ? 31.202 7.170 -11.937 1.00 74.56 206 GLN A N 1
ATOM 1570 C CA . GLN A 1 206 ? 30.974 8.139 -10.859 1.00 74.56 206 GLN A CA 1
ATOM 1571 C C . GLN A 1 206 ? 29.713 7.831 -10.051 1.00 74.56 206 GLN A C 1
ATOM 1573 O O . GLN A 1 206 ? 29.668 8.128 -8.859 1.00 74.56 206 GLN A O 1
ATOM 1578 N N . GLN A 1 207 ? 28.706 7.239 -10.694 1.00 67.62 207 GLN A N 1
ATOM 1579 C CA . GLN A 1 207 ? 27.435 6.887 -10.059 1.00 67.62 207 GLN A CA 1
ATOM 1580 C C . GLN A 1 207 ? 27.511 5.559 -9.295 1.00 67.62 207 GLN A C 1
ATOM 1582 O O . GLN A 1 207 ? 26.683 5.316 -8.426 1.00 67.62 207 GLN A O 1
ATOM 1587 N N . ALA A 1 208 ? 28.504 4.717 -9.608 1.00 68.19 208 ALA A N 1
ATOM 1588 C CA . ALA A 1 208 ? 28.721 3.403 -9.002 1.00 68.19 208 ALA A CA 1
ATOM 1589 C C . ALA A 1 208 ? 27.434 2.551 -8.865 1.00 68.19 208 ALA A C 1
ATOM 1591 O O . ALA A 1 208 ? 27.147 2.054 -7.775 1.00 68.19 208 ALA A O 1
ATOM 1592 N N . PRO A 1 209 ? 26.640 2.380 -9.942 1.00 66.81 209 PRO A N 1
ATOM 1593 C CA . PRO A 1 209 ? 25.385 1.644 -9.872 1.00 66.81 209 PRO A CA 1
ATOM 1594 C C . PRO A 1 209 ? 25.625 0.139 -9.685 1.00 66.81 209 PRO A C 1
ATOM 1596 O O . PRO A 1 209 ? 26.556 -0.433 -10.256 1.00 66.81 209 PRO A O 1
ATOM 1599 N N . ASP A 1 210 ? 24.726 -0.526 -8.955 1.00 59.53 210 ASP A N 1
ATOM 1600 C CA . ASP A 1 210 ? 24.781 -1.979 -8.734 1.00 59.53 210 ASP A CA 1
ATOM 1601 C C . ASP A 1 210 ? 24.533 -2.793 -10.021 1.00 59.53 210 ASP A C 1
ATOM 1603 O O . ASP A 1 210 ? 25.013 -3.919 -10.162 1.00 59.53 210 ASP A O 1
ATOM 1607 N N . VAL A 1 211 ? 23.773 -2.236 -10.975 1.00 58.44 211 VAL A N 1
ATOM 1608 C CA . VAL A 1 211 ? 23.463 -2.847 -12.277 1.00 58.44 211 VAL A CA 1
ATOM 1609 C C . VAL A 1 211 ? 23.466 -1.775 -13.366 1.00 58.44 211 VAL A C 1
ATOM 1611 O O . VAL A 1 211 ? 22.784 -0.761 -13.246 1.00 58.44 211 VAL A O 1
ATOM 1614 N N . VAL A 1 212 ? 24.173 -2.032 -14.470 1.00 63.66 212 VAL A N 1
ATOM 1615 C CA . VAL A 1 212 ? 24.225 -1.146 -15.644 1.00 63.66 212 VAL A CA 1
ATOM 1616 C C . VAL A 1 212 ? 23.580 -1.846 -16.836 1.00 63.66 212 VAL A C 1
ATOM 1618 O O . VAL A 1 212 ? 24.010 -2.930 -17.231 1.00 63.66 212 VAL A O 1
ATOM 1621 N N . HIS A 1 213 ? 22.570 -1.224 -17.446 1.00 62.31 213 HIS A N 1
ATOM 1622 C CA . HIS A 1 213 ? 22.004 -1.676 -18.717 1.00 62.31 213 HIS A CA 1
ATOM 1623 C C . HIS A 1 213 ? 22.386 -0.701 -19.834 1.00 62.31 213 HIS A C 1
ATOM 1625 O O . HIS A 1 213 ? 21.865 0.410 -19.904 1.00 62.31 213 HIS A O 1
ATOM 1631 N N . LEU A 1 214 ? 23.288 -1.129 -20.721 1.00 63.94 214 LEU A N 1
ATOM 1632 C CA . LEU A 1 214 ? 23.706 -0.347 -21.883 1.00 63.94 214 LEU A CA 1
ATOM 1633 C C . LEU A 1 214 ? 23.004 -0.854 -23.140 1.00 63.94 214 LEU A C 1
ATOM 1635 O O . LEU A 1 214 ? 23.211 -1.989 -23.564 1.00 63.94 214 LEU A O 1
ATOM 1639 N N . ASN A 1 215 ? 22.224 0.019 -23.774 1.00 62.34 215 ASN A N 1
ATOM 1640 C CA . ASN A 1 215 ? 21.706 -0.204 -25.118 1.00 62.34 215 ASN A CA 1
ATOM 1641 C C . ASN A 1 215 ? 22.427 0.741 -26.088 1.00 62.34 215 ASN A C 1
ATOM 1643 O O . ASN A 1 215 ? 22.018 1.886 -26.272 1.00 62.34 215 ASN A O 1
ATOM 1647 N N . CYS A 1 216 ? 23.545 0.286 -26.656 1.00 64.56 216 CYS A N 1
ATOM 1648 C CA . CYS A 1 216 ? 24.384 1.082 -27.551 1.00 64.56 216 CYS A CA 1
ATOM 1649 C C . CYS A 1 216 ? 24.807 0.282 -28.789 1.00 64.56 216 CYS A C 1
ATOM 1651 O O . CYS A 1 216 ? 24.839 -0.949 -28.767 1.00 64.56 216 CYS A O 1
ATOM 1653 N N . GLY A 1 217 ? 25.100 0.976 -29.892 1.00 60.41 217 GLY A N 1
ATOM 1654 C CA . GLY A 1 217 ? 25.593 0.347 -31.124 1.00 60.41 217 GLY A CA 1
ATOM 1655 C C . GLY A 1 217 ? 24.551 0.065 -32.206 1.00 60.41 217 GLY A C 1
ATOM 1656 O O . GLY A 1 217 ? 24.913 -0.162 -33.358 1.00 60.41 217 GLY A O 1
ATOM 1657 N N . LEU A 1 218 ? 23.256 0.157 -31.894 1.00 65.12 218 LEU A N 1
ATOM 1658 C CA . LEU A 1 218 ? 22.194 0.070 -32.907 1.00 65.12 218 LEU A CA 1
ATOM 1659 C C . LEU A 1 218 ? 22.279 1.207 -33.938 1.00 65.12 218 LEU A C 1
ATOM 1661 O O . LEU A 1 218 ? 21.982 0.997 -35.114 1.00 65.12 218 LEU A O 1
ATOM 1665 N N . HIS A 1 219 ? 22.714 2.397 -33.513 1.00 68.19 219 HIS A N 1
ATOM 1666 C CA . HIS A 1 219 ? 22.882 3.555 -34.394 1.00 68.19 219 HIS A CA 1
ATOM 1667 C C . HIS A 1 219 ? 24.238 3.578 -35.109 1.00 68.19 219 HIS A C 1
ATOM 1669 O O . HIS A 1 219 ? 24.340 4.184 -36.172 1.00 68.19 219 HIS A O 1
ATOM 1675 N N . ASP A 1 220 ? 25.244 2.872 -34.585 1.00 73.94 220 ASP A N 1
ATOM 1676 C CA . ASP A 1 220 ? 26.594 2.824 -35.160 1.00 73.94 220 ASP A CA 1
ATOM 1677 C C . ASP A 1 220 ? 26.592 2.216 -36.556 1.00 73.94 220 ASP A C 1
ATOM 1679 O O . ASP A 1 220 ? 27.210 2.758 -37.466 1.00 73.94 220 ASP A O 1
ATOM 1683 N N . LEU A 1 221 ? 25.851 1.118 -36.728 1.00 71.81 221 LEU A N 1
ATOM 1684 C CA . LEU A 1 221 ? 25.786 0.348 -37.971 1.00 71.81 221 LEU A CA 1
ATOM 1685 C C . LEU A 1 221 ? 24.650 0.794 -38.901 1.00 71.81 221 LEU A C 1
ATOM 1687 O O . LEU A 1 221 ? 24.439 0.187 -39.957 1.00 71.81 221 LEU A O 1
ATOM 1691 N N . LYS A 1 222 ? 23.908 1.844 -38.527 1.00 76.50 222 LYS A N 1
ATOM 1692 C CA . LYS A 1 222 ? 22.863 2.411 -39.375 1.00 76.50 222 LYS A CA 1
ATOM 1693 C C . LYS A 1 222 ? 23.524 3.022 -40.608 1.00 76.50 222 LYS A C 1
ATOM 1695 O O . LYS A 1 222 ? 24.355 3.917 -40.495 1.00 76.50 222 LYS A O 1
ATOM 1700 N N . ARG A 1 223 ? 23.156 2.515 -41.785 1.00 72.94 223 ARG A N 1
ATOM 1701 C CA . ARG A 1 223 ? 23.644 3.030 -43.066 1.00 72.94 223 ARG A CA 1
ATOM 1702 C C . ARG A 1 223 ? 22.783 4.197 -43.512 1.00 72.94 223 ARG A C 1
ATOM 1704 O O . ARG A 1 223 ? 21.557 4.079 -43.557 1.00 72.94 223 ARG A O 1
ATOM 1711 N N . GLU A 1 224 ? 23.423 5.296 -43.871 1.00 72.94 224 GLU A N 1
ATOM 1712 C CA . GLU A 1 224 ? 22.758 6.364 -44.607 1.00 72.94 224 GLU A CA 1
ATOM 1713 C C . GLU A 1 224 ? 22.399 5.880 -46.015 1.00 72.94 224 GLU A C 1
ATOM 1715 O O . GLU A 1 224 ? 23.210 5.253 -46.699 1.00 72.94 224 GLU A O 1
ATOM 1720 N N . PHE A 1 225 ? 21.163 6.154 -46.432 1.00 68.31 225 PHE A N 1
ATOM 1721 C CA . PHE A 1 225 ? 20.607 5.646 -47.689 1.00 68.31 225 PHE A CA 1
ATOM 1722 C C . PHE A 1 225 ? 21.366 6.152 -48.924 1.00 68.31 225 PHE A C 1
ATOM 1724 O O . PHE A 1 225 ? 21.498 5.412 -49.896 1.00 68.31 225 PHE A O 1
ATOM 1731 N N . ASP A 1 226 ? 21.897 7.374 -48.859 1.00 68.50 226 ASP A N 1
ATOM 1732 C CA . ASP A 1 226 ? 22.496 8.053 -50.011 1.00 68.50 226 ASP A CA 1
ATOM 1733 C C . ASP A 1 226 ? 24.014 7.834 -50.117 1.00 68.50 226 ASP A C 1
ATOM 1735 O O . ASP A 1 226 ? 24.565 7.783 -51.215 1.00 68.50 226 ASP A O 1
ATOM 1739 N N . SER A 1 227 ? 24.703 7.684 -48.984 1.00 74.81 227 SER A N 1
ATOM 1740 C CA . SER A 1 227 ? 26.169 7.598 -48.899 1.00 74.81 227 SER A CA 1
ATOM 1741 C C . SER A 1 227 ? 26.675 6.184 -48.590 1.00 74.81 227 SER A C 1
ATOM 1743 O O . SER A 1 227 ? 27.841 5.872 -48.836 1.00 74.81 227 SER A O 1
ATOM 1745 N N . GLY A 1 228 ? 25.824 5.315 -48.028 1.00 73.25 228 GLY A N 1
ATOM 1746 C CA . GLY A 1 228 ? 26.206 3.989 -47.541 1.00 73.25 228 GLY A CA 1
ATOM 1747 C C . GLY A 1 228 ? 27.151 4.010 -46.334 1.00 73.25 228 GLY A C 1
ATOM 1748 O O . GLY A 1 228 ? 27.560 2.935 -45.880 1.00 73.25 228 GLY A O 1
ATOM 1749 N N . SER A 1 229 ? 27.497 5.193 -45.812 1.00 74.81 229 SER A N 1
ATOM 1750 C CA . SER A 1 229 ? 28.348 5.340 -44.637 1.00 74.81 229 SER A CA 1
ATOM 1751 C C . SER A 1 229 ? 27.598 4.967 -43.366 1.00 74.81 229 SER A C 1
ATOM 1753 O O . SER A 1 229 ? 26.380 5.116 -43.259 1.00 74.81 229 SER A O 1
ATOM 1755 N N . VAL A 1 230 ? 28.360 4.457 -42.407 1.00 80.31 230 VAL A N 1
ATOM 1756 C CA . VAL A 1 230 ? 27.914 4.132 -41.053 1.00 80.31 230 VAL A CA 1
ATOM 1757 C C . VAL A 1 230 ? 28.385 5.225 -40.097 1.00 80.31 230 VAL A C 1
ATOM 1759 O O . VAL A 1 230 ? 29.428 5.836 -40.336 1.00 80.31 230 VAL A O 1
ATOM 1762 N N . ALA A 1 231 ? 27.636 5.473 -39.022 1.00 79.50 231 ALA A N 1
ATOM 1763 C CA . ALA A 1 231 ? 27.978 6.507 -38.043 1.00 79.50 231 ALA A CA 1
ATOM 1764 C C . ALA A 1 231 ? 29.293 6.196 -37.305 1.00 79.50 231 ALA A C 1
ATOM 1766 O O . ALA A 1 231 ? 30.069 7.103 -36.991 1.00 79.50 231 ALA A O 1
ATOM 1767 N N . VAL A 1 232 ? 29.564 4.907 -37.077 1.00 82.25 232 VAL A N 1
ATOM 1768 C CA . VAL A 1 232 ? 30.838 4.416 -36.542 1.00 82.25 232 VAL A CA 1
ATOM 1769 C C . VAL A 1 232 ? 31.339 3.263 -37.423 1.00 82.25 232 VAL A C 1
ATOM 1771 O O . VAL A 1 232 ? 30.601 2.298 -37.640 1.00 82.25 232 VAL A O 1
ATOM 1774 N N . PRO A 1 233 ? 32.576 3.332 -37.955 1.00 84.94 233 PRO A N 1
ATOM 1775 C CA . PRO A 1 233 ? 33.182 2.234 -38.706 1.00 84.94 233 PRO A CA 1
ATOM 1776 C C . PRO A 1 233 ? 33.192 0.924 -37.911 1.00 84.94 233 PRO A C 1
ATOM 1778 O O . PRO A 1 233 ? 33.387 0.929 -36.700 1.00 84.94 233 PRO A O 1
ATOM 1781 N N . VAL A 1 234 ? 33.038 -0.215 -38.594 1.00 80.62 234 VAL A N 1
ATOM 1782 C CA . VAL A 1 234 ? 32.900 -1.536 -37.946 1.00 80.62 234 VAL A CA 1
ATOM 1783 C C . VAL A 1 234 ? 34.083 -1.872 -37.031 1.00 80.62 234 VAL A C 1
ATOM 1785 O O . VAL A 1 234 ? 33.868 -2.360 -35.923 1.00 80.62 234 VAL A O 1
ATOM 1788 N N . ASP A 1 235 ? 35.313 -1.576 -37.453 1.00 84.25 235 ASP A N 1
ATOM 1789 C CA . ASP A 1 235 ? 36.514 -1.844 -36.651 1.00 84.25 235 ASP A CA 1
ATOM 1790 C C . ASP A 1 235 ? 36.565 -0.969 -35.384 1.00 84.25 235 ASP A C 1
ATOM 1792 O O . ASP A 1 235 ? 36.941 -1.441 -34.310 1.00 84.25 235 ASP A O 1
ATOM 1796 N N . GLU A 1 236 ? 36.122 0.291 -35.486 1.00 83.50 236 GLU A N 1
ATOM 1797 C CA . GLU A 1 236 ? 36.008 1.215 -34.349 1.00 83.50 236 GLU A CA 1
ATOM 1798 C C . GLU A 1 236 ? 34.888 0.771 -33.400 1.00 83.50 236 GLU A C 1
ATOM 1800 O O . GLU A 1 236 ? 35.099 0.701 -32.193 1.00 83.50 236 GLU A O 1
ATOM 1805 N N . TYR A 1 237 ? 33.729 0.373 -33.929 1.00 79.25 237 TYR A N 1
ATOM 1806 C CA . TYR A 1 237 ? 32.629 -0.191 -33.145 1.00 79.25 237 TYR A CA 1
ATOM 1807 C C . TYR A 1 237 ? 33.079 -1.419 -32.340 1.00 79.25 237 TYR A C 1
ATOM 1809 O O . TYR A 1 237 ? 32.841 -1.496 -31.135 1.00 79.25 237 TYR A O 1
ATOM 1817 N N . GLN A 1 238 ? 33.785 -2.362 -32.973 1.00 78.94 238 GLN A N 1
ATOM 1818 C CA . GLN A 1 238 ? 34.311 -3.548 -32.291 1.00 78.94 238 GLN A CA 1
ATOM 1819 C C . GLN A 1 238 ? 35.306 -3.186 -31.183 1.00 78.94 238 GLN A C 1
ATOM 1821 O O . GLN A 1 238 ? 35.275 -3.791 -30.108 1.00 78.94 238 GLN A O 1
ATOM 1826 N N . ALA A 1 239 ? 36.182 -2.208 -31.427 1.00 82.94 239 ALA A N 1
ATOM 1827 C CA . ALA A 1 239 ? 37.101 -1.705 -30.411 1.00 82.94 239 ALA A CA 1
ATOM 1828 C C . ALA A 1 239 ? 36.351 -1.036 -29.249 1.00 82.94 239 ALA A C 1
ATOM 1830 O O . ALA A 1 239 ? 36.712 -1.250 -28.092 1.00 82.94 239 ALA A O 1
ATOM 1831 N N . ASN A 1 240 ? 35.284 -0.288 -29.539 1.00 81.31 240 ASN A N 1
ATOM 1832 C CA . ASN A 1 240 ? 34.484 0.395 -28.532 1.00 81.31 240 ASN A CA 1
ATOM 1833 C C . ASN A 1 240 ? 33.729 -0.591 -27.635 1.00 81.31 240 ASN A C 1
ATOM 1835 O O . ASN A 1 240 ? 33.814 -0.492 -26.415 1.00 81.31 240 ASN A O 1
ATOM 1839 N N . VAL A 1 241 ? 33.064 -1.593 -28.221 1.00 73.06 241 VAL A N 1
ATOM 1840 C CA . VAL A 1 241 ? 32.349 -2.636 -27.463 1.00 73.06 241 VAL A CA 1
ATOM 1841 C C . VAL A 1 241 ? 33.291 -3.378 -26.513 1.00 73.06 241 VAL A C 1
ATOM 1843 O O . VAL A 1 241 ? 32.935 -3.609 -25.364 1.00 73.06 241 VAL A O 1
ATOM 1846 N N . ARG A 1 242 ? 34.519 -3.693 -26.945 1.00 79.94 242 ARG A N 1
ATOM 1847 C CA . ARG A 1 242 ? 35.530 -4.351 -26.093 1.00 79.94 242 ARG A CA 1
ATOM 1848 C C . ARG A 1 242 ? 36.022 -3.505 -24.920 1.00 79.94 242 ARG A C 1
ATOM 1850 O O . ARG A 1 242 ? 36.644 -4.060 -24.029 1.00 79.94 242 ARG A O 1
ATOM 1857 N N . ARG A 1 243 ? 35.843 -2.183 -24.964 1.00 76.25 243 ARG A N 1
ATOM 1858 C CA . ARG A 1 243 ? 36.194 -1.273 -23.860 1.00 76.25 243 ARG A CA 1
ATOM 1859 C C . ARG A 1 243 ? 35.029 -1.048 -22.901 1.00 76.25 243 ARG A C 1
ATOM 1861 O O . ARG A 1 243 ? 35.261 -0.612 -21.782 1.00 76.25 243 ARG A O 1
ATOM 1868 N N . ILE A 1 244 ? 33.807 -1.269 -23.380 1.00 69.69 244 ILE A N 1
ATOM 1869 C CA . ILE A 1 244 ? 32.576 -1.158 -22.598 1.00 69.69 244 ILE A CA 1
ATOM 1870 C C . ILE A 1 244 ? 32.341 -2.427 -21.760 1.00 69.69 244 ILE A C 1
ATOM 1872 O O . ILE A 1 244 ? 31.846 -2.319 -20.641 1.00 69.69 244 ILE A O 1
ATOM 1876 N N . LEU A 1 245 ? 32.666 -3.605 -22.312 1.00 63.50 245 LEU A N 1
ATOM 1877 C CA . LEU A 1 245 ? 32.650 -4.904 -21.620 1.00 63.50 245 LEU A CA 1
ATOM 1878 C C . LEU A 1 245 ? 33.879 -5.087 -20.723 1.00 63.50 245 LEU A C 1
ATOM 1880 O O . LEU A 1 245 ? 33.715 -5.715 -19.654 1.00 63.50 245 LEU A O 1
#

pLDDT: mean 88.15, std 12.48, range [51.38, 98.81]

Secondary structure (DSSP, 8-state):
-EEEEEEETTEEEEEEEETTGGG-HHHHGGG--SSEEEEEEETTTHHHHHHHHHHTTTTSEEEEEEEPSSGGG-SHHHHHHHHHHHHHTT--TT-EEEEEESHHHHHHHHHHHHHGGG--EEEEEE-SHHIIIIITSS-EEEEEETTEEEEEEEE---S-EEEEGGGGGGS-HHHHHHHH------SS---SHHHHHHHHIIIIITT--S------STTTTPBPTTT--BSS-HHHHHHHHHHH-

Foldseek 3Di:
DDWDWFDDPPDIAIEAAEAPCLQALVQCVVQQPDQAEEEEEEPVQCVPPVVSNVNSNPNGHYHYDYHHDDLVCLAVVVLVVVLVVCVVVVPDQSYEYEQGEALSSVQSSLQSQCPRVNHHAYEYEYLFLQCSPPSLHQQWHAGDDPVGGRPGTDRGHHNYYYDHVVSCVPPPPVRNVVNVQDPQDDPDACEALVSCVVCVCPRDVVVPGPDDDDDHDPQQCDADPPPRDGVHDPVRSVVSVVVVD

Radius of gyration: 23.32 Å; chains: 1; bounding box: 59×36×70 Å